Protein AF-A0A5E3XJF2-F1 (afdb_monomer_lite)

Foldseek 3Di:
DDDDDDDDPPFAAEAQDLLLPPQDLPGPLLVVLLCVLCVQLVCLLQPVVVVLVQLQQLLQLQLVLQLVVLSLVQSQPAGPVGDHSPVSSVVSNVSSVVSSVVSSDPVSSVVSLLSLLQLLLLLLLLLQQQLDWCTPDVDLVVSVVSSVVSRVVLNVCCVPPVLLSSLSSSLSSSLSSNLVSVCCNVRNCQASVLSVSLNSHPHPSHVVVNVVRTHDHPPSSSVSSVVSSVVSVVSSVVNCVVDDDPPDPPDDPPPPVVVVVVVVVVVVVVVVVVVVVVVVVVVVVPPDDPDDDDDDDDDDD

Secondary structure (DSSP, 8-state):
-----S------------SS-SS-TT-HHHHHHHHHHHHHHHHHHHHHHHHHHTTHHHHHHHHHHHHHHHHHHHHHH--TT---HHHHHHHHHHHHHHHHHHHTSGGGHHHHHHHHHHHHHHHHHHHHHTTSTT-SSS-HHHHHHHHHHTHHHHHHHHHHSHHHHHHHHHHHHHHHHHHHHHHHHHHTTSSHHHHHHHHH---GGGHHHHHH------HHHHHHHHHHHHHHHHHHHHHHHHSPPPS-TTSS--TTHHHHHHHHHHHHHHHHHHHHHHHHHHHTTTTS-------------

Radius of gyration: 27.62 Å; chains: 1; bounding box: 84×58×90 Å

pLDDT: mean 84.15, std 17.17, range [42.0, 98.5]

Sequence (301 aa):
MSTSPGDSNSVTQSPATDGAGDGSRTSLPALIWVSFSIAIGLPLIVAGLRLCQWRISQAVGIALALGVSAWAGLINTTTAPGISDTLLTLIVCGLMGGGFALGLFSFMRIGGIVLLSLLGGIAFGLRIVLLKDDLLIPLFAINWVLVAVMVPPSLALVIWRPRIGTLFGVTSTGTFLIALAVDLLLHTTTSMSVGLRILFDGNSSHIDAIAALSYAPPLTTQITLGVSLALTPILSYLQHKMFPAPSSRNSILSISNWESSAAVAANLDLSLGSRSEYYSSNAEKGALRRGSGPASRFSFS

Structure (mmCIF, N/CA/C/O backbone):
data_AF-A0A5E3XJF2-F1
#
_entry.id   AF-A0A5E3XJF2-F1
#
loop_
_atom_site.group_PDB
_atom_site.id
_atom_site.type_symbol
_atom_site.label_atom_id
_atom_site.label_alt_id
_atom_site.label_comp_id
_atom_site.label_asym_id
_atom_site.label_entity_id
_atom_site.label_seq_id
_atom_site.pdbx_PDB_ins_code
_atom_site.Cartn_x
_atom_site.Cartn_y
_atom_site.Cartn_z
_atom_site.occupancy
_atom_site.B_iso_or_equiv
_atom_site.auth_seq_id
_atom_site.auth_comp_id
_atom_site.auth_asym_id
_atom_site.auth_atom_id
_atom_site.pdbx_PDB_model_num
ATOM 1 N N . MET A 1 1 ? 13.603 -7.824 -55.365 1.00 42.62 1 MET A N 1
ATOM 2 C CA . MET A 1 1 ? 13.074 -6.661 -54.624 1.00 42.62 1 MET A CA 1
ATOM 3 C C . MET A 1 1 ? 11.645 -7.016 -54.230 1.00 42.62 1 MET A C 1
ATOM 5 O O . MET A 1 1 ? 10.746 -6.881 -55.044 1.00 42.62 1 MET A O 1
ATOM 9 N N . SER A 1 2 ? 11.465 -7.658 -53.073 1.00 43.16 2 SER A N 1
ATOM 10 C CA . SER A 1 2 ? 10.169 -8.174 -52.612 1.00 43.16 2 SER A CA 1
ATOM 11 C C . SER A 1 2 ? 9.544 -7.181 -51.637 1.00 43.16 2 SER A C 1
ATOM 13 O O . SER A 1 2 ? 10.006 -7.036 -50.508 1.00 43.16 2 SER A O 1
ATOM 15 N N . THR A 1 3 ? 8.509 -6.483 -52.082 1.00 58.88 3 THR A N 1
ATOM 16 C CA . THR A 1 3 ? 7.613 -5.705 -51.223 1.00 58.88 3 THR A CA 1
ATOM 17 C C . THR A 1 3 ? 6.721 -6.676 -50.448 1.00 58.88 3 THR A C 1
ATOM 19 O O . THR A 1 3 ? 5.859 -7.314 -51.052 1.00 58.88 3 THR A O 1
ATOM 22 N N . SER A 1 4 ? 6.943 -6.820 -49.137 1.00 52.94 4 SER A N 1
ATOM 23 C CA . SER A 1 4 ? 6.023 -7.556 -48.261 1.00 52.94 4 SER A CA 1
ATOM 24 C C . SER A 1 4 ? 4.832 -6.653 -47.918 1.00 52.94 4 SER A C 1
ATOM 26 O O . SER A 1 4 ? 5.057 -5.543 -47.433 1.00 52.94 4 SER A O 1
ATOM 28 N N . PRO A 1 5 ? 3.589 -7.081 -48.185 1.00 50.03 5 PRO A N 1
ATOM 29 C CA . PRO A 1 5 ? 2.393 -6.311 -47.881 1.00 50.03 5 PRO A CA 1
ATOM 30 C C . PRO A 1 5 ? 1.880 -6.616 -46.465 1.00 50.03 5 PRO A C 1
ATOM 32 O O . PRO A 1 5 ? 1.895 -7.769 -46.043 1.00 50.03 5 PRO A O 1
ATOM 35 N N . GLY A 1 6 ? 1.348 -5.593 -45.790 1.00 44.34 6 GLY A N 1
ATOM 36 C CA . GLY A 1 6 ? 0.315 -5.754 -44.760 1.00 44.34 6 GLY A CA 1
ATOM 37 C C . GLY A 1 6 ? 0.780 -5.710 -43.303 1.00 44.34 6 GLY A C 1
ATOM 38 O O . GLY A 1 6 ? 1.121 -6.731 -42.720 1.00 44.34 6 GLY A O 1
ATOM 39 N N . ASP A 1 7 ? 0.688 -4.512 -42.727 1.00 52.84 7 ASP A N 1
ATOM 40 C CA . ASP A 1 7 ? 0.205 -4.239 -41.368 1.00 52.84 7 ASP A CA 1
ATOM 41 C C . ASP A 1 7 ? 0.900 -4.927 -40.184 1.00 52.84 7 ASP A C 1
ATOM 43 O O . ASP A 1 7 ? 0.356 -5.813 -39.529 1.00 52.84 7 ASP A O 1
ATOM 47 N N . SER A 1 8 ? 2.051 -4.392 -39.782 1.00 49.19 8 SER A N 1
ATOM 48 C CA . SER A 1 8 ? 2.446 -4.433 -38.373 1.00 49.19 8 SER A CA 1
ATOM 49 C C . SER A 1 8 ? 2.319 -3.024 -37.814 1.00 49.19 8 SER A C 1
ATOM 51 O O . SER A 1 8 ? 3.186 -2.187 -38.060 1.00 49.19 8 SER A O 1
ATOM 53 N N . ASN A 1 9 ? 1.233 -2.751 -37.087 1.00 53.91 9 ASN A N 1
ATOM 54 C CA . ASN A 1 9 ? 1.116 -1.577 -36.226 1.00 53.91 9 ASN A CA 1
ATOM 55 C C . ASN A 1 9 ? 2.298 -1.586 -35.244 1.00 53.91 9 ASN A C 1
ATOM 57 O O . ASN A 1 9 ? 2.211 -2.184 -34.173 1.00 53.91 9 ASN A O 1
ATOM 61 N N . SER A 1 10 ? 3.431 -0.994 -35.629 1.00 63.94 10 SER A N 1
ATOM 62 C CA . SER A 1 10 ? 4.603 -0.870 -34.774 1.00 63.94 10 SER A CA 1
ATOM 63 C C . SER A 1 10 ? 4.237 0.119 -33.677 1.00 63.94 10 SER A C 1
ATOM 65 O O . SER A 1 10 ? 4.273 1.333 -33.882 1.00 63.94 10 SER A O 1
ATOM 67 N N . VAL A 1 11 ? 3.793 -0.401 -32.536 1.00 68.00 11 VAL A N 1
ATOM 68 C CA . VAL A 1 11 ? 3.507 0.416 -31.361 1.00 68.00 11 VAL A CA 1
ATOM 69 C C . VAL A 1 11 ? 4.822 1.056 -30.937 1.00 68.00 11 VAL A C 1
ATOM 71 O O . VAL A 1 11 ? 5.771 0.350 -30.590 1.00 68.00 11 VAL A O 1
ATOM 74 N N . THR A 1 12 ? 4.890 2.386 -31.003 1.00 75.75 12 THR A N 1
ATOM 75 C CA . THR A 1 12 ? 6.048 3.151 -30.537 1.00 75.75 12 THR A CA 1
ATOM 76 C C . THR A 1 12 ? 6.314 2.794 -29.080 1.00 75.75 12 THR A C 1
ATOM 78 O O . THR A 1 12 ? 5.493 3.091 -28.209 1.00 75.75 12 THR A O 1
ATOM 81 N N . GLN A 1 13 ? 7.449 2.144 -28.829 1.00 76.38 13 GLN A N 1
ATOM 82 C CA . GLN A 1 13 ? 7.844 1.760 -27.480 1.00 76.38 13 GLN A CA 1
ATOM 83 C C . GLN A 1 13 ? 8.176 3.014 -26.671 1.00 76.38 13 GLN A C 1
ATOM 85 O O . GLN A 1 13 ? 8.874 3.914 -27.148 1.00 76.38 13 GLN A O 1
ATOM 90 N N . SER A 1 14 ? 7.655 3.071 -25.450 1.00 72.69 14 SER A N 1
ATOM 91 C CA . SER A 1 14 ? 7.918 4.148 -24.495 1.00 72.69 14 SER A CA 1
ATOM 92 C C . SER A 1 14 ? 8.694 3.586 -23.304 1.00 72.69 14 SER A C 1
ATOM 94 O O . SER A 1 14 ? 8.484 2.425 -22.948 1.00 72.69 14 SER A O 1
ATOM 96 N N . PRO A 1 15 ? 9.567 4.376 -22.650 1.00 77.25 15 PRO A N 1
ATOM 97 C CA . PRO A 1 15 ? 10.136 3.977 -21.372 1.00 77.25 15 PRO A CA 1
ATOM 98 C C . PRO A 1 15 ? 9.013 3.651 -20.382 1.00 77.25 15 PRO A C 1
ATOM 100 O O . PRO A 1 15 ? 8.137 4.484 -20.144 1.00 77.25 15 PRO A O 1
ATOM 103 N N . ALA A 1 16 ? 9.038 2.447 -19.811 1.00 78.62 16 ALA A N 1
ATOM 104 C CA . ALA A 1 16 ? 8.115 2.064 -18.752 1.00 78.62 16 ALA A CA 1
ATOM 105 C C . ALA A 1 16 ? 8.489 2.851 -17.490 1.00 78.62 16 ALA A C 1
ATOM 107 O O . ALA A 1 16 ? 9.497 2.537 -16.859 1.00 78.62 16 ALA A O 1
ATOM 108 N N . THR A 1 17 ? 7.723 3.882 -17.135 1.00 83.31 17 THR A N 1
ATOM 109 C CA . THR A 1 17 ? 7.921 4.670 -15.909 1.00 83.31 17 THR A CA 1
ATOM 110 C C . THR A 1 17 ? 6.877 4.307 -14.856 1.00 83.31 17 THR A C 1
ATOM 112 O O . THR A 1 17 ? 5.723 4.037 -15.175 1.00 83.31 17 THR A O 1
ATOM 115 N N . ASP A 1 18 ? 7.267 4.313 -13.585 1.00 78.88 18 ASP A N 1
ATOM 116 C CA . ASP A 1 18 ? 6.353 4.232 -12.438 1.00 78.88 18 ASP A CA 1
ATOM 117 C C . ASP A 1 18 ? 6.141 5.589 -11.750 1.00 78.88 18 ASP A C 1
ATOM 119 O O . ASP A 1 18 ? 5.482 5.655 -10.709 1.00 78.88 18 ASP A O 1
ATOM 123 N N . GLY A 1 19 ? 6.692 6.666 -12.317 1.00 79.50 19 GLY A N 1
ATOM 124 C CA . GLY A 1 19 ? 6.665 8.001 -11.734 1.00 79.50 19 GLY A CA 1
ATOM 125 C C . GLY A 1 19 ? 7.694 8.236 -10.632 1.00 79.50 19 GLY A C 1
ATOM 126 O O . GLY A 1 19 ? 7.624 9.280 -9.992 1.00 79.50 19 GLY A O 1
ATOM 127 N N . ALA A 1 20 ? 8.639 7.325 -10.382 1.00 80.44 20 ALA A N 1
ATOM 128 C CA . ALA A 1 20 ? 9.647 7.498 -9.335 1.00 80.44 20 ALA A CA 1
ATOM 129 C C . ALA A 1 20 ? 10.855 8.364 -9.755 1.00 80.44 20 ALA A C 1
ATOM 131 O O . ALA A 1 20 ? 11.725 8.620 -8.924 1.00 80.44 20 ALA A O 1
ATOM 132 N N . GLY A 1 21 ? 10.896 8.878 -10.988 1.00 84.00 21 GLY A N 1
ATOM 133 C CA . GLY A 1 21 ? 11.955 9.758 -11.484 1.00 84.00 21 GLY A CA 1
ATOM 134 C C . GLY A 1 21 ? 13.041 9.024 -12.276 1.00 84.00 21 GLY A C 1
ATOM 135 O O . GLY A 1 21 ? 12.929 7.848 -12.610 1.00 84.00 21 GLY A O 1
ATOM 136 N N . ASP A 1 22 ? 14.149 9.721 -12.523 1.00 83.38 22 ASP A N 1
ATOM 137 C CA . ASP A 1 22 ? 15.298 9.270 -13.329 1.00 83.38 22 ASP A CA 1
ATOM 138 C C . ASP A 1 22 ? 16.199 8.217 -12.647 1.00 83.38 22 ASP A C 1
ATOM 140 O O . ASP A 1 22 ? 17.318 7.958 -13.088 1.00 83.38 22 ASP A O 1
ATOM 144 N N . GLY A 1 23 ? 15.744 7.628 -11.540 1.00 79.69 23 GLY A N 1
ATOM 145 C CA . GLY A 1 23 ? 16.523 6.698 -10.725 1.00 79.69 23 GLY A CA 1
ATOM 146 C C . GLY A 1 23 ? 17.497 7.361 -9.745 1.00 79.69 23 GLY A C 1
ATOM 147 O O . GLY A 1 23 ? 18.085 6.655 -8.917 1.00 79.69 23 GLY A O 1
ATOM 148 N N . SER A 1 24 ? 17.634 8.693 -9.758 1.00 84.25 24 SER A N 1
ATOM 149 C CA . SER A 1 24 ? 18.405 9.420 -8.749 1.00 84.25 24 SER A CA 1
ATOM 150 C C . SER A 1 24 ? 17.701 9.416 -7.390 1.00 84.25 24 SER A C 1
ATOM 152 O O . SER A 1 24 ? 16.494 9.649 -7.286 1.00 84.25 24 SER A O 1
ATOM 154 N N . ARG A 1 25 ? 18.483 9.254 -6.312 1.00 80.50 25 ARG A N 1
ATOM 155 C CA . ARG A 1 25 ? 18.017 9.368 -4.912 1.00 80.50 25 ARG A CA 1
ATOM 156 C C . ARG A 1 25 ? 17.443 10.743 -4.583 1.00 80.50 25 ARG A C 1
ATOM 158 O O . ARG A 1 25 ? 16.660 10.873 -3.650 1.00 80.50 25 ARG A O 1
ATOM 165 N N . THR A 1 26 ? 17.874 11.767 -5.313 1.00 85.06 26 THR A N 1
ATOM 166 C CA . THR A 1 26 ? 17.461 13.159 -5.111 1.00 85.06 26 THR A CA 1
ATOM 167 C C . THR A 1 26 ? 16.400 13.605 -6.108 1.00 85.06 26 THR A C 1
ATOM 169 O O . THR A 1 26 ? 16.041 14.783 -6.122 1.00 85.06 26 THR A O 1
ATOM 172 N N . SER A 1 27 ? 15.885 12.691 -6.936 1.00 91.12 27 SER A N 1
ATOM 173 C CA . SER A 1 27 ? 14.776 13.011 -7.822 1.00 91.12 27 SER A CA 1
ATOM 174 C C . SER A 1 27 ? 13.553 13.414 -6.990 1.00 91.12 27 SER A C 1
ATOM 176 O O . SER A 1 27 ? 13.195 12.781 -5.992 1.00 91.12 27 SER A O 1
ATOM 178 N N . LEU A 1 28 ? 12.926 14.526 -7.379 1.00 92.50 28 LEU A N 1
ATOM 179 C CA . LEU A 1 28 ? 11.774 15.077 -6.667 1.00 92.50 28 LEU A CA 1
ATOM 180 C C . LEU A 1 28 ? 10.637 14.046 -6.495 1.00 92.50 28 LEU A C 1
ATOM 182 O O . LEU A 1 28 ? 10.115 13.950 -5.383 1.00 92.50 28 LEU A O 1
ATOM 186 N N . PRO A 1 29 ? 10.271 13.237 -7.513 1.00 92.31 29 PRO A N 1
ATOM 187 C CA . PRO A 1 29 ? 9.210 12.246 -7.361 1.00 92.31 29 PRO A CA 1
ATOM 188 C C . PRO A 1 29 ? 9.549 11.142 -6.349 1.00 92.31 29 PRO A C 1
ATOM 190 O O . PRO A 1 29 ? 8.709 10.822 -5.506 1.00 92.31 29 PRO A O 1
ATOM 193 N N . ALA A 1 30 ? 10.782 10.617 -6.346 1.00 91.06 30 ALA A N 1
ATOM 194 C CA . ALA A 1 30 ? 11.212 9.626 -5.355 1.00 91.06 30 ALA A CA 1
ATOM 195 C C . ALA A 1 30 ? 11.124 10.176 -3.925 1.00 91.06 30 ALA A C 1
ATOM 197 O O . ALA A 1 30 ? 10.604 9.507 -3.029 1.00 91.06 30 ALA A O 1
ATOM 198 N N . LEU A 1 31 ? 11.575 11.417 -3.705 1.00 93.31 31 LEU A N 1
ATOM 199 C CA . LEU A 1 31 ? 11.495 12.066 -2.393 1.00 93.31 31 LEU A CA 1
ATOM 200 C C . LEU A 1 31 ? 10.047 12.262 -1.931 1.00 93.31 31 LEU A C 1
ATOM 202 O O . LEU A 1 31 ? 9.762 12.082 -0.743 1.00 93.31 31 LEU A O 1
ATOM 206 N N . ILE A 1 32 ? 9.130 12.587 -2.849 1.00 94.50 32 ILE A N 1
ATOM 207 C CA . ILE A 1 32 ? 7.694 12.677 -2.552 1.00 94.50 32 ILE A CA 1
ATOM 208 C C . ILE A 1 32 ? 7.162 11.306 -2.119 1.00 94.50 32 ILE A C 1
ATOM 210 O O . ILE A 1 32 ? 6.532 11.215 -1.064 1.00 94.50 32 ILE A O 1
ATOM 214 N N . TRP A 1 33 ? 7.460 10.238 -2.864 1.00 93.62 33 TRP A N 1
ATOM 215 C CA . TRP A 1 33 ? 7.006 8.882 -2.541 1.00 93.62 33 TRP A CA 1
ATOM 216 C C . TRP A 1 33 ? 7.559 8.354 -1.217 1.00 93.62 33 TRP A C 1
ATOM 218 O O . TRP A 1 33 ? 6.806 7.780 -0.425 1.00 93.62 33 TRP A O 1
ATOM 228 N N . VAL A 1 34 ? 8.843 8.584 -0.937 1.00 95.12 34 VAL A N 1
ATOM 229 C CA . VAL A 1 34 ? 9.469 8.229 0.346 1.00 95.12 34 VAL A CA 1
ATOM 230 C C . VAL A 1 34 ? 8.808 8.995 1.489 1.00 95.12 34 VAL A C 1
ATOM 232 O O . VAL A 1 34 ? 8.378 8.387 2.473 1.00 95.12 34 VAL A O 1
ATOM 235 N N . SER A 1 35 ? 8.675 10.317 1.350 1.00 96.56 35 SER A N 1
ATOM 236 C CA . SER A 1 35 ? 8.070 11.171 2.378 1.00 96.56 35 SER A CA 1
ATOM 237 C C . SER A 1 35 ? 6.627 10.763 2.653 1.00 96.56 35 SER A C 1
ATOM 239 O O . SER A 1 35 ? 6.24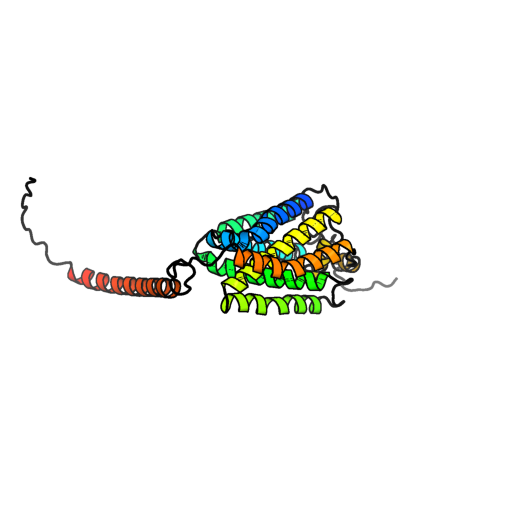1 10.609 3.810 1.00 96.56 35 SER A O 1
ATOM 241 N N . PHE A 1 36 ? 5.848 10.519 1.598 1.00 96.19 36 PHE A N 1
ATOM 242 C CA . PHE A 1 36 ? 4.476 10.031 1.687 1.00 96.19 36 PHE A CA 1
ATOM 243 C C . PHE A 1 36 ? 4.404 8.681 2.411 1.00 96.19 36 PHE A C 1
ATOM 245 O O . PHE A 1 36 ? 3.636 8.516 3.362 1.00 96.19 36 PHE A O 1
ATOM 252 N N . SER A 1 37 ? 5.239 7.726 2.004 1.00 97.06 37 SER A N 1
ATOM 253 C CA . SER A 1 37 ? 5.239 6.372 2.557 1.00 97.06 37 SER A CA 1
ATOM 254 C C . SER A 1 37 ? 5.608 6.356 4.042 1.00 97.06 37 SER A C 1
ATOM 256 O O . SER A 1 37 ? 4.982 5.634 4.816 1.00 97.06 37 SER A O 1
ATOM 258 N N . ILE A 1 38 ? 6.546 7.204 4.478 1.00 97.88 38 ILE A N 1
ATOM 259 C CA . ILE A 1 38 ? 6.880 7.377 5.902 1.00 97.88 38 ILE A CA 1
ATOM 260 C C . ILE A 1 38 ? 5.746 8.089 6.648 1.00 97.88 38 ILE A C 1
ATOM 262 O O . ILE A 1 38 ? 5.302 7.605 7.694 1.00 97.88 38 ILE A O 1
ATOM 266 N N . ALA A 1 39 ? 5.257 9.212 6.109 1.00 97.19 39 ALA A N 1
ATOM 267 C CA . ALA A 1 39 ? 4.233 10.044 6.738 1.00 97.19 39 ALA A CA 1
ATOM 268 C C . ALA A 1 39 ? 2.909 9.298 6.947 1.00 97.19 39 ALA A C 1
ATOM 270 O O . ALA A 1 39 ? 2.219 9.552 7.931 1.00 97.19 39 ALA A O 1
ATOM 271 N N . ILE A 1 40 ? 2.566 8.362 6.060 1.00 97.56 40 ILE A N 1
ATOM 272 C CA . ILE A 1 40 ? 1.380 7.513 6.197 1.00 97.56 40 ILE A CA 1
ATOM 273 C C . ILE A 1 40 ? 1.707 6.203 6.922 1.00 97.56 40 ILE A C 1
ATOM 275 O O . ILE A 1 40 ? 0.984 5.805 7.837 1.00 97.56 40 ILE A O 1
ATOM 279 N N . GLY A 1 41 ? 2.796 5.528 6.555 1.00 97.81 41 GLY A N 1
ATOM 280 C CA . GLY A 1 41 ? 3.135 4.205 7.074 1.00 97.81 41 GLY A CA 1
ATOM 281 C C . GLY A 1 41 ? 3.402 4.194 8.577 1.00 97.81 41 GLY A C 1
ATOM 282 O O . GLY A 1 41 ? 2.872 3.338 9.291 1.00 97.81 41 GLY A O 1
ATOM 283 N N . LEU A 1 42 ? 4.159 5.171 9.087 1.00 97.62 42 LEU A N 1
ATOM 284 C CA . LEU A 1 42 ? 4.554 5.200 10.496 1.00 97.62 42 LEU A CA 1
ATOM 285 C C . LEU A 1 42 ? 3.348 5.418 11.434 1.00 97.62 42 LEU A C 1
ATOM 287 O O . LEU A 1 42 ? 3.182 4.623 12.366 1.00 97.62 42 LEU A O 1
ATOM 291 N N . PRO A 1 43 ? 2.440 6.390 11.193 1.00 97.38 43 PRO A N 1
ATOM 292 C CA . PRO A 1 43 ? 1.225 6.515 11.997 1.00 97.38 43 PRO A CA 1
ATOM 293 C C . PRO A 1 43 ? 0.321 5.279 11.946 1.00 97.38 43 PRO A C 1
ATOM 295 O O . PRO A 1 43 ? -0.241 4.903 12.978 1.00 97.38 43 PRO A O 1
ATOM 298 N N . LEU A 1 44 ? 0.200 4.611 10.789 1.00 97.12 44 LEU A N 1
ATOM 299 C CA . LEU A 1 44 ? -0.578 3.371 10.675 1.00 97.12 44 LEU A CA 1
ATOM 300 C C . LEU A 1 44 ? 0.014 2.236 11.529 1.00 97.12 44 LEU A C 1
ATOM 302 O O . LEU A 1 44 ? -0.749 1.508 12.169 1.00 97.12 44 LEU A O 1
ATOM 306 N N . ILE A 1 45 ? 1.346 2.110 11.585 1.00 97.31 45 ILE A N 1
ATOM 307 C CA . ILE A 1 45 ? 2.057 1.111 12.404 1.00 97.31 45 ILE A CA 1
ATOM 308 C C . ILE A 1 45 ? 1.956 1.400 13.904 1.00 97.31 45 ILE A C 1
ATOM 310 O O . ILE A 1 45 ? 1.815 0.466 14.693 1.00 97.31 45 ILE A O 1
ATOM 314 N N . VAL A 1 46 ? 2.045 2.664 14.319 1.00 96.38 46 VAL A N 1
ATOM 315 C CA . VAL A 1 46 ? 2.104 3.016 15.748 1.00 96.38 46 VAL A CA 1
ATOM 316 C C . VAL A 1 46 ? 0.709 3.152 16.352 1.00 96.38 46 VAL A C 1
ATOM 318 O O . VAL A 1 46 ? 0.446 2.660 17.447 1.00 96.38 46 VAL A O 1
ATOM 321 N N . ALA A 1 47 ? -0.197 3.825 15.645 1.00 93.94 47 ALA A N 1
ATOM 322 C CA . ALA A 1 47 ? -1.472 4.274 16.193 1.00 93.94 47 ALA A CA 1
ATOM 323 C C . ALA A 1 47 ? -2.669 3.947 15.291 1.00 93.94 47 ALA A C 1
ATOM 325 O O . ALA A 1 47 ? -3.736 4.528 15.478 1.00 93.94 47 ALA A O 1
ATOM 326 N N . GLY A 1 48 ? -2.535 3.007 14.351 1.00 88.81 48 GLY A N 1
ATOM 327 C CA . GLY A 1 48 ? -3.568 2.674 13.369 1.00 88.81 48 GLY A CA 1
ATOM 328 C C . GLY A 1 48 ? -4.969 2.464 13.959 1.00 88.81 48 GLY A C 1
ATOM 329 O O . GLY A 1 48 ? -5.938 3.070 13.504 1.00 88.81 48 GLY A O 1
ATOM 330 N N . LEU A 1 49 ? -5.101 1.681 15.035 1.00 88.62 49 LEU A N 1
ATOM 331 C CA . LEU A 1 49 ? -6.397 1.511 15.709 1.00 88.62 49 LEU A CA 1
ATOM 332 C C . LEU A 1 49 ? -6.965 2.799 16.316 1.00 88.62 49 LEU A C 1
ATOM 334 O O . LEU A 1 49 ? -8.170 3.044 16.222 1.00 88.62 49 LEU A O 1
ATOM 338 N N . ARG A 1 50 ? -6.122 3.612 16.956 1.00 88.56 50 ARG A N 1
ATOM 339 C CA . ARG A 1 50 ? -6.546 4.879 17.566 1.00 88.56 50 ARG A CA 1
ATOM 340 C C . ARG A 1 50 ? -6.948 5.884 16.488 1.00 88.56 50 ARG A C 1
ATOM 342 O O . ARG A 1 50 ? -7.984 6.530 16.601 1.00 8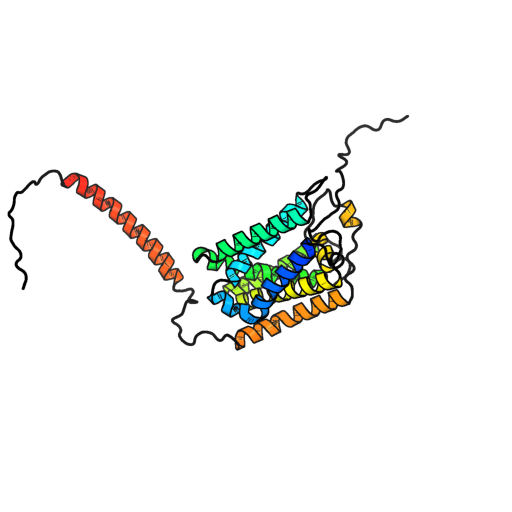8.56 50 ARG A O 1
ATOM 349 N N . LEU A 1 51 ? -6.187 5.946 15.402 1.00 81.50 51 LEU A N 1
ATOM 350 C CA . LEU A 1 51 ? -6.484 6.764 14.228 1.00 81.50 51 LEU A CA 1
ATOM 351 C C . LEU A 1 51 ? -7.776 6.323 13.528 1.00 81.50 51 LEU A C 1
ATOM 353 O O . LEU A 1 51 ? -8.482 7.163 12.974 1.00 81.50 51 LEU A O 1
ATOM 357 N N . CYS A 1 52 ? -8.146 5.043 13.606 1.00 77.62 52 CYS A N 1
ATOM 358 C CA . CYS A 1 52 ? -9.441 4.562 13.127 1.00 77.62 52 CYS A CA 1
ATOM 359 C C . CYS A 1 52 ? -10.621 5.159 13.922 1.00 77.62 52 CYS A C 1
ATOM 361 O O . CYS A 1 52 ? -11.669 5.444 13.339 1.00 77.62 52 CYS A O 1
ATOM 363 N N . GLN A 1 53 ? -10.453 5.437 15.223 1.00 80.25 53 GLN A N 1
ATOM 364 C CA . GLN A 1 53 ? -11.467 6.155 16.013 1.00 80.25 53 GLN A CA 1
ATOM 365 C C . GLN A 1 53 ? -11.631 7.601 15.530 1.00 80.25 53 GLN A C 1
ATOM 367 O O . GLN A 1 53 ? -12.748 8.111 15.477 1.00 80.25 53 GLN A O 1
ATOM 372 N N . TRP A 1 54 ? -10.531 8.235 15.117 1.00 83.38 54 TRP A N 1
ATOM 373 C CA . TRP A 1 54 ? -10.509 9.587 14.546 1.00 83.38 54 TRP A CA 1
ATOM 374 C C . TRP A 1 54 ? -10.770 9.613 13.037 1.00 83.38 54 TRP A C 1
ATOM 376 O O . TRP A 1 54 ? -10.596 10.650 12.407 1.00 83.38 54 TRP A O 1
ATOM 386 N N . ARG A 1 55 ? -11.180 8.481 12.445 1.00 88.81 55 ARG A N 1
ATOM 387 C CA . ARG A 1 55 ? -11.462 8.304 11.006 1.00 88.81 55 ARG A CA 1
ATOM 388 C C . ARG A 1 55 ? -10.261 8.495 10.071 1.00 88.81 55 ARG A C 1
ATOM 390 O O . ARG A 1 55 ? -10.386 8.266 8.875 1.00 88.81 55 ARG A O 1
ATOM 397 N N . ILE A 1 56 ? -9.079 8.804 10.596 1.00 94.38 56 ILE A N 1
ATOM 398 C CA . ILE A 1 56 ? -7.865 9.039 9.806 1.00 94.38 56 ILE A CA 1
ATOM 399 C C . ILE A 1 56 ? -7.448 7.768 9.059 1.00 94.38 56 ILE A C 1
ATOM 401 O O . ILE A 1 56 ? -7.179 7.825 7.867 1.00 94.38 56 ILE A O 1
ATOM 405 N N . SER A 1 57 ? -7.456 6.593 9.697 1.00 94.38 57 SER A N 1
ATOM 406 C CA . SER A 1 57 ? -7.073 5.348 9.001 1.00 94.38 57 SER A CA 1
ATOM 407 C C . SER A 1 57 ? -8.047 4.951 7.890 1.00 94.38 57 SER A C 1
ATOM 409 O O . SER A 1 57 ? -7.637 4.356 6.901 1.00 94.38 57 SER A O 1
ATOM 411 N N . GLN A 1 58 ? -9.328 5.298 8.034 1.00 94.69 58 GLN A N 1
ATOM 412 C CA . GLN A 1 58 ? -10.353 5.045 7.015 1.00 94.69 58 GLN A CA 1
ATOM 413 C C . GLN A 1 58 ? -10.140 5.963 5.811 1.00 94.69 58 GLN A C 1
ATOM 415 O O . GLN A 1 58 ? -10.162 5.498 4.673 1.00 94.69 58 GLN A O 1
ATOM 420 N N . ALA A 1 59 ? -9.850 7.239 6.082 1.00 97.12 59 ALA A N 1
ATOM 421 C CA . ALA A 1 59 ? -9.429 8.208 5.082 1.00 97.12 59 ALA A CA 1
ATOM 422 C C . ALA A 1 59 ? -8.176 7.761 4.330 1.00 97.12 59 ALA A C 1
ATOM 424 O O . ALA A 1 59 ? -8.162 7.787 3.103 1.00 97.12 59 ALA A O 1
ATOM 425 N N . VAL A 1 60 ? -7.168 7.257 5.044 1.00 97.94 60 VAL A N 1
ATOM 426 C CA . VAL A 1 60 ? -5.973 6.665 4.429 1.00 97.94 60 VAL A CA 1
ATOM 427 C C . VAL A 1 60 ? -6.326 5.459 3.554 1.00 97.94 60 VAL A C 1
ATOM 429 O O . VAL A 1 60 ? -5.797 5.348 2.454 1.00 97.94 60 VAL A O 1
ATOM 432 N N . GLY A 1 61 ? -7.238 4.585 3.989 1.00 97.50 61 GLY A N 1
ATOM 433 C CA . GLY A 1 61 ? -7.702 3.451 3.182 1.00 97.50 61 GLY A CA 1
ATOM 434 C C . GLY A 1 61 ? -8.308 3.879 1.842 1.00 97.50 61 GLY A C 1
ATOM 435 O O . GLY A 1 61 ? -7.958 3.322 0.805 1.00 97.50 61 GLY A O 1
ATOM 436 N N . ILE A 1 62 ? -9.166 4.904 1.844 1.00 98.19 62 ILE A N 1
ATOM 437 C CA . ILE A 1 62 ? -9.771 5.452 0.615 1.00 98.19 62 ILE A CA 1
ATOM 438 C C . ILE A 1 62 ? -8.722 6.157 -0.249 1.00 98.19 62 ILE A C 1
ATOM 440 O O . ILE A 1 62 ? -8.670 5.925 -1.455 1.00 98.19 62 ILE A O 1
ATOM 444 N N . ALA A 1 63 ? -7.865 6.975 0.366 1.00 98.19 63 ALA A N 1
ATOM 445 C CA . ALA A 1 63 ? -6.773 7.673 -0.306 1.00 98.19 63 ALA A CA 1
ATOM 446 C C . ALA A 1 63 ? -5.845 6.707 -1.046 1.00 98.19 63 ALA A C 1
ATOM 448 O O . ALA A 1 63 ? -5.595 6.883 -2.234 1.00 98.19 63 ALA A O 1
ATOM 449 N N . LEU A 1 64 ? -5.368 5.666 -0.358 1.00 98.12 64 LEU A N 1
ATOM 450 C CA . LEU A 1 64 ? -4.485 4.653 -0.931 1.00 98.12 64 LEU A CA 1
ATOM 451 C C . LEU A 1 64 ? -5.189 3.847 -2.025 1.00 98.12 64 LEU A C 1
ATOM 453 O O . LEU A 1 64 ? -4.579 3.593 -3.057 1.00 98.12 64 LEU A O 1
ATOM 457 N N . ALA A 1 65 ? -6.463 3.482 -1.843 1.00 98.12 65 ALA A N 1
ATOM 458 C CA . ALA A 1 65 ? -7.212 2.743 -2.858 1.00 98.12 65 ALA A CA 1
ATOM 459 C C . ALA A 1 65 ? -7.353 3.553 -4.154 1.00 98.12 65 ALA A C 1
ATOM 461 O O . ALA A 1 65 ? -7.085 3.028 -5.236 1.00 98.12 65 ALA A O 1
ATOM 462 N N . LEU A 1 66 ? -7.711 4.838 -4.050 1.00 97.81 66 LEU A N 1
ATOM 463 C CA . LEU A 1 66 ? -7.782 5.736 -5.203 1.00 97.81 66 LEU A CA 1
ATOM 464 C C . LEU A 1 66 ? -6.404 5.985 -5.816 1.00 97.81 66 LEU A C 1
ATOM 466 O O . LEU A 1 66 ? -6.271 5.914 -7.032 1.00 97.81 66 LEU A O 1
ATOM 470 N N . GLY A 1 67 ? -5.382 6.216 -4.991 1.00 97.25 67 GLY A N 1
ATOM 471 C CA . GLY A 1 67 ? -4.013 6.445 -5.449 1.00 97.25 67 GLY A CA 1
ATOM 472 C C . GLY A 1 67 ? -3.445 5.268 -6.232 1.00 97.25 67 GLY A C 1
ATOM 473 O O . GLY A 1 67 ? -2.983 5.454 -7.351 1.00 97.25 67 GLY A O 1
ATOM 474 N N . VAL A 1 68 ? -3.531 4.052 -5.685 1.00 96.62 68 VAL A N 1
ATOM 475 C CA . VAL A 1 68 ? -3.035 2.835 -6.349 1.00 96.62 68 VAL A CA 1
ATOM 476 C C . VAL A 1 68 ? -3.832 2.542 -7.618 1.00 96.62 68 VAL A C 1
ATOM 478 O O . VAL A 1 68 ? -3.233 2.222 -8.639 1.00 96.62 68 VAL A O 1
ATOM 481 N N . SER A 1 69 ? -5.160 2.697 -7.590 1.00 97.00 69 SER A N 1
ATOM 482 C CA . SER A 1 69 ? -5.998 2.471 -8.779 1.00 97.00 69 SER A CA 1
ATOM 483 C C . SER A 1 69 ? -5.699 3.482 -9.885 1.00 97.00 69 SER A C 1
ATOM 485 O O . SER A 1 69 ? -5.608 3.109 -11.051 1.00 97.00 69 SER A O 1
ATOM 487 N N . ALA A 1 70 ? -5.519 4.756 -9.529 1.00 96.69 70 ALA A N 1
ATOM 488 C CA . ALA A 1 70 ? -5.175 5.805 -10.478 1.00 96.69 70 ALA A CA 1
ATOM 489 C C . ALA A 1 70 ? -3.763 5.627 -11.036 1.00 96.69 70 ALA A C 1
ATOM 491 O O . ALA A 1 70 ? -3.581 5.720 -12.243 1.00 96.69 70 ALA A O 1
ATOM 492 N N . TRP A 1 71 ? -2.782 5.329 -10.182 1.00 96.38 71 TRP A N 1
ATOM 493 C CA . TRP A 1 71 ? -1.416 5.031 -10.604 1.00 96.38 71 TRP A CA 1
ATOM 494 C C . TRP A 1 71 ? -1.382 3.842 -11.569 1.00 96.38 71 TRP A C 1
ATOM 496 O O . TRP A 1 71 ? -0.865 3.981 -12.674 1.00 96.38 71 TRP A O 1
ATOM 506 N N . ALA A 1 72 ? -2.018 2.723 -11.205 1.00 95.25 72 ALA A N 1
ATOM 507 C CA . ALA A 1 72 ? -2.117 1.547 -12.064 1.00 95.25 72 ALA A CA 1
ATOM 508 C C . ALA A 1 72 ? -2.826 1.872 -13.390 1.00 95.25 72 ALA A C 1
ATOM 510 O O . ALA A 1 72 ? -2.362 1.474 -14.453 1.00 95.25 72 ALA A O 1
ATOM 511 N N . GLY A 1 73 ? -3.921 2.637 -13.355 1.00 95.25 73 GLY A N 1
ATOM 512 C CA . GLY A 1 73 ? -4.611 3.079 -14.567 1.00 95.25 73 GLY A CA 1
ATOM 513 C C . GLY A 1 73 ? -3.737 3.957 -15.467 1.00 95.25 73 GLY A C 1
ATOM 514 O O . GLY A 1 73 ? -3.732 3.770 -16.681 1.00 95.25 73 GLY A O 1
ATOM 515 N N . LEU A 1 74 ? -2.967 4.882 -14.887 1.00 94.12 74 LEU A N 1
ATOM 516 C CA . LEU A 1 74 ? -2.091 5.788 -15.632 1.00 94.12 74 LEU A CA 1
ATOM 517 C C . LEU A 1 74 ? -0.953 5.030 -16.318 1.00 94.12 74 LEU A C 1
ATOM 519 O O . LEU A 1 74 ? -0.819 5.155 -17.531 1.00 94.12 74 LEU A O 1
ATOM 523 N N . ILE A 1 75 ? -0.197 4.192 -15.601 1.00 92.00 75 ILE A N 1
ATOM 524 C CA . ILE A 1 75 ? 0.913 3.434 -16.214 1.00 92.00 75 ILE A CA 1
ATOM 525 C C . ILE A 1 75 ? 0.422 2.506 -17.343 1.00 92.00 75 ILE A C 1
ATOM 527 O O . ILE A 1 75 ? 1.101 2.345 -18.356 1.00 92.00 75 ILE A O 1
ATOM 531 N N . ASN A 1 76 ? -0.805 1.977 -17.225 1.00 92.69 76 ASN A N 1
ATOM 532 C CA . ASN A 1 76 ? -1.414 1.122 -18.247 1.00 92.69 76 ASN A CA 1
ATOM 533 C C . ASN A 1 76 ? -1.986 1.882 -19.456 1.00 92.69 76 ASN A C 1
ATOM 535 O O . ASN A 1 76 ? -2.336 1.251 -20.451 1.00 92.69 76 ASN A O 1
ATOM 539 N N . THR A 1 77 ? -2.130 3.208 -19.381 1.00 91.88 77 THR A N 1
ATOM 540 C CA . THR A 1 77 ? -2.752 4.021 -20.445 1.00 91.88 77 THR A CA 1
ATOM 541 C C . THR A 1 77 ? -1.809 5.045 -21.067 1.00 91.88 77 THR A C 1
ATOM 543 O O . THR A 1 77 ? -2.110 5.573 -22.137 1.00 91.88 77 THR A O 1
ATOM 546 N N . THR A 1 78 ? -0.662 5.332 -20.450 1.00 88.94 78 THR A N 1
ATOM 547 C CA . THR A 1 78 ? 0.346 6.226 -21.026 1.00 88.94 78 THR A CA 1
ATOM 548 C C . THR A 1 78 ? 1.040 5.585 -22.225 1.00 88.94 78 THR A C 1
ATOM 550 O O . THR A 1 78 ? 1.589 4.493 -22.119 1.00 88.94 78 THR A O 1
ATOM 553 N N . THR A 1 79 ? 1.065 6.298 -23.351 1.00 84.62 79 THR A N 1
ATOM 554 C CA . THR A 1 79 ? 1.820 5.954 -24.567 1.00 84.62 79 THR A CA 1
ATOM 555 C C . THR A 1 79 ? 2.847 7.046 -24.884 1.00 84.62 79 THR A C 1
ATOM 557 O O . THR A 1 79 ? 2.762 8.151 -24.345 1.00 84.62 79 THR A O 1
ATOM 560 N N . ALA A 1 80 ? 3.798 6.786 -25.788 1.00 77.12 80 ALA A N 1
ATOM 561 C CA . ALA A 1 80 ? 4.789 7.779 -26.220 1.00 77.12 80 ALA A CA 1
ATOM 562 C C . ALA A 1 80 ? 4.121 9.070 -26.763 1.00 77.12 80 ALA A C 1
ATOM 564 O O . ALA A 1 80 ? 3.138 8.964 -27.503 1.00 77.12 80 ALA A O 1
ATOM 565 N N . PRO A 1 81 ? 4.622 10.284 -26.433 1.00 73.88 81 PRO A N 1
ATOM 566 C CA . PRO A 1 81 ? 5.885 10.602 -25.743 1.00 73.88 81 PRO A CA 1
ATOM 567 C C . PRO A 1 81 ? 5.860 10.500 -24.200 1.00 73.88 81 PRO A C 1
ATOM 569 O O . PRO A 1 81 ? 6.854 10.835 -23.563 1.00 73.88 81 PRO A O 1
ATOM 572 N N . GLY A 1 82 ? 4.768 10.017 -23.600 1.00 81.75 82 GLY A N 1
ATOM 573 C CA . GLY A 1 82 ? 4.639 9.811 -22.154 1.00 81.75 82 GLY A CA 1
ATOM 574 C C . GLY A 1 82 ? 4.282 11.076 -21.363 1.00 81.75 82 GLY A C 1
ATOM 575 O O . GLY A 1 82 ? 4.254 12.190 -21.886 1.00 81.75 82 GLY A O 1
ATOM 576 N N . ILE A 1 83 ? 3.978 10.890 -20.076 1.00 88.62 83 ILE A N 1
ATOM 577 C CA . ILE A 1 83 ? 3.763 11.964 -19.092 1.00 88.62 83 ILE A CA 1
ATOM 578 C C . ILE A 1 83 ? 5.036 12.077 -18.247 1.00 88.62 83 ILE A C 1
ATOM 580 O O . ILE A 1 83 ? 5.662 11.064 -17.953 1.00 88.62 83 ILE A O 1
ATOM 584 N N . SER A 1 84 ? 5.425 13.288 -17.834 1.00 91.94 84 SER A N 1
ATOM 585 C CA . SER A 1 84 ? 6.574 13.442 -16.935 1.00 91.94 84 SER A CA 1
ATOM 586 C C . SER A 1 84 ? 6.303 12.823 -15.558 1.00 91.94 84 SER A C 1
ATOM 588 O O . SER A 1 84 ? 5.224 12.999 -14.989 1.00 91.94 84 SER A O 1
ATOM 590 N N . ASP A 1 85 ? 7.303 12.155 -14.983 1.00 91.00 85 ASP A N 1
ATOM 591 C CA . ASP A 1 85 ? 7.195 11.457 -13.691 1.00 91.00 85 ASP A CA 1
ATOM 592 C C . ASP A 1 85 ? 6.717 12.359 -12.551 1.00 91.00 85 ASP A C 1
ATOM 594 O O . ASP A 1 85 ? 5.918 11.956 -11.703 1.00 91.00 85 ASP A O 1
ATOM 598 N N . THR A 1 86 ? 7.168 13.615 -12.558 1.00 92.62 86 THR A N 1
ATOM 599 C CA . THR A 1 86 ? 6.724 14.634 -11.604 1.00 92.62 86 THR A CA 1
ATOM 600 C C . THR A 1 86 ? 5.230 14.904 -11.740 1.00 92.62 86 THR A C 1
ATOM 602 O O . THR A 1 86 ? 4.529 14.955 -10.732 1.00 92.62 86 THR A O 1
ATOM 605 N N . LEU A 1 87 ? 4.720 15.054 -12.965 1.00 94.44 87 LEU A N 1
ATOM 606 C CA . LEU A 1 87 ? 3.297 15.291 -13.193 1.00 94.44 87 LEU A CA 1
ATOM 607 C C . LEU A 1 87 ? 2.466 14.058 -12.821 1.00 94.44 87 LEU A C 1
ATOM 609 O O . LEU A 1 87 ? 1.453 14.206 -12.140 1.00 94.44 87 LEU A O 1
ATOM 613 N N . LEU A 1 88 ? 2.917 12.855 -13.192 1.00 93.50 88 LEU A N 1
ATOM 614 C CA . LEU A 1 88 ? 2.260 11.600 -12.817 1.00 93.50 88 LEU A CA 1
ATOM 615 C C . LEU A 1 88 ? 2.155 11.470 -11.291 1.00 93.50 88 LEU A C 1
ATOM 617 O O . LEU A 1 88 ? 1.065 11.242 -10.763 1.00 93.50 88 LEU A O 1
ATOM 621 N N . THR A 1 89 ? 3.254 11.710 -10.574 1.00 94.12 89 THR A N 1
ATOM 622 C CA . THR A 1 89 ? 3.279 11.670 -9.105 1.00 94.12 89 THR A CA 1
ATOM 623 C C . THR A 1 89 ? 2.356 12.719 -8.488 1.00 94.12 89 THR A C 1
ATOM 625 O O . THR A 1 89 ? 1.599 12.398 -7.575 1.00 94.12 89 THR A O 1
ATOM 628 N N . LEU A 1 90 ? 2.339 13.954 -9.002 1.00 95.31 90 LEU A N 1
ATOM 629 C CA . LEU A 1 90 ? 1.441 15.000 -8.499 1.00 95.31 90 LEU A CA 1
ATOM 630 C C . LEU A 1 90 ? -0.040 14.661 -8.713 1.00 95.31 90 LEU A C 1
ATOM 632 O O . LEU A 1 90 ? -0.846 14.915 -7.816 1.00 95.31 90 LEU A O 1
ATOM 636 N N . ILE A 1 91 ? -0.404 14.062 -9.852 1.00 95.69 91 ILE A N 1
ATOM 637 C CA . ILE A 1 91 ? -1.778 13.603 -10.115 1.00 95.69 91 ILE A CA 1
ATOM 638 C C . ILE A 1 91 ? -2.172 12.523 -9.102 1.00 95.69 91 ILE A C 1
ATOM 640 O O . ILE A 1 91 ? -3.224 12.630 -8.466 1.00 95.69 91 ILE A O 1
ATOM 644 N N . VAL A 1 92 ? -1.317 11.515 -8.907 1.00 96.75 92 VAL A N 1
ATOM 645 C CA . VAL A 1 92 ? -1.578 10.423 -7.960 1.00 96.75 92 VAL A CA 1
ATOM 646 C C . VAL A 1 92 ? -1.685 10.961 -6.531 1.00 96.75 92 VAL A C 1
ATOM 648 O O . VAL A 1 92 ? -2.681 10.696 -5.857 1.00 96.75 92 VAL A O 1
ATOM 651 N N . CYS A 1 93 ? -0.742 11.794 -6.081 1.00 96.31 93 CYS A N 1
ATOM 652 C CA . CYS A 1 93 ? -0.799 12.429 -4.762 1.00 96.31 93 CYS A CA 1
ATOM 653 C C . CYS A 1 93 ? -2.037 13.325 -4.592 1.00 96.31 93 CYS A C 1
ATOM 655 O O . CYS A 1 93 ? -2.639 13.334 -3.517 1.00 96.31 93 CYS A O 1
ATOM 657 N N . GLY A 1 94 ? -2.451 14.047 -5.636 1.00 97.12 94 GLY A N 1
ATOM 658 C CA . GLY A 1 94 ? -3.668 14.859 -5.632 1.00 97.12 94 GLY A CA 1
ATOM 659 C C . GLY A 1 94 ? -4.929 14.015 -5.437 1.00 97.12 94 GLY A C 1
ATOM 660 O O . GLY A 1 94 ? -5.763 14.337 -4.587 1.00 97.12 94 GLY A O 1
ATOM 661 N N . LEU A 1 95 ? -5.040 12.890 -6.150 1.00 97.62 95 LEU A N 1
ATOM 662 C CA . LEU A 1 95 ? -6.145 11.938 -5.991 1.00 97.62 95 LEU A CA 1
ATOM 663 C C . LEU A 1 95 ? -6.139 11.268 -4.615 1.00 97.62 95 LEU A C 1
ATOM 665 O O . LEU A 1 95 ? -7.199 11.097 -4.013 1.00 97.62 95 LEU A O 1
ATOM 669 N N . MET A 1 96 ? -4.961 10.955 -4.074 1.00 97.81 96 MET A N 1
ATOM 670 C CA . MET A 1 96 ? -4.826 10.470 -2.699 1.00 97.81 96 MET A CA 1
ATOM 671 C C . MET A 1 96 ? -5.283 11.525 -1.687 1.00 97.81 96 MET A C 1
ATOM 673 O O . MET A 1 96 ? -6.033 11.198 -0.770 1.00 97.81 96 MET A O 1
ATOM 677 N N . GLY A 1 97 ? -4.896 12.791 -1.863 1.00 97.75 97 GLY A N 1
ATOM 678 C CA . GLY A 1 97 ? -5.337 13.901 -1.014 1.00 97.75 97 GLY A CA 1
ATOM 679 C C . GLY A 1 97 ? -6.853 14.110 -1.062 1.00 97.75 97 GLY A C 1
ATOM 680 O O . GLY A 1 97 ? -7.497 14.221 -0.017 1.00 97.75 97 GLY A O 1
ATOM 681 N N . GLY A 1 98 ? -7.442 14.074 -2.261 1.00 97.81 98 GLY A N 1
ATOM 682 C CA . GLY A 1 98 ? -8.893 14.120 -2.451 1.00 97.81 98 GLY A CA 1
ATOM 683 C C . GLY A 1 98 ? -9.601 12.931 -1.799 1.00 97.81 98 GLY A C 1
ATOM 684 O O . GLY A 1 98 ? -10.561 13.118 -1.053 1.00 97.81 98 GLY A O 1
ATOM 685 N N . GLY A 1 99 ? -9.084 11.717 -1.998 1.00 98.00 99 GLY A N 1
ATOM 686 C CA . GLY A 1 99 ? -9.582 10.496 -1.365 1.00 98.00 99 GLY A CA 1
ATOM 687 C C . GLY A 1 99 ? -9.503 10.524 0.158 1.00 98.00 99 GLY A C 1
ATOM 688 O O . GLY A 1 99 ? -10.441 10.101 0.836 1.00 98.00 99 GLY A O 1
ATOM 689 N N . PHE A 1 100 ? -8.421 11.083 0.702 1.00 98.00 100 PHE A N 1
ATOM 690 C CA . PHE A 1 100 ? -8.261 11.290 2.135 1.00 98.00 100 PHE A CA 1
ATOM 691 C C . PHE A 1 100 ? -9.339 12.238 2.664 1.00 98.00 100 PHE A C 1
ATOM 693 O O . PHE A 1 100 ? -10.050 11.885 3.603 1.00 98.00 100 PHE A O 1
ATOM 700 N N . ALA A 1 101 ? -9.522 13.400 2.030 1.00 97.62 101 ALA A N 1
ATOM 701 C CA . ALA A 1 101 ? -10.566 14.350 2.413 1.00 97.62 101 ALA A CA 1
ATOM 702 C C . ALA A 1 101 ? -11.965 13.709 2.364 1.00 97.62 101 ALA A C 1
ATOM 704 O O . ALA A 1 101 ? -12.752 13.861 3.300 1.00 97.62 101 ALA A O 1
ATOM 705 N N . LEU A 1 102 ? -12.245 12.919 1.321 1.00 96.75 102 LEU A N 1
ATOM 706 C CA . LEU A 1 102 ? -13.502 12.185 1.160 1.00 96.75 102 LEU A CA 1
ATOM 707 C C . LEU A 1 102 ? -13.710 11.153 2.283 1.00 96.75 102 LEU A C 1
ATOM 709 O O . LEU A 1 102 ? -14.805 11.002 2.824 1.00 96.75 102 LEU A O 1
ATOM 713 N N . GLY A 1 103 ? -12.654 10.462 2.699 1.00 95.56 103 GLY A N 1
ATOM 714 C CA . GLY A 1 103 ? -12.752 9.470 3.762 1.00 95.56 103 GLY A CA 1
ATOM 715 C C . GLY A 1 103 ? -12.858 10.028 5.184 1.00 95.56 103 GLY A C 1
ATOM 716 O O . GLY A 1 103 ? -13.136 9.258 6.105 1.00 95.56 103 GLY A O 1
ATOM 717 N N . LEU A 1 104 ? -12.703 11.342 5.388 1.00 95.56 104 LEU A N 1
ATOM 718 C CA . LEU A 1 104 ? -12.996 11.984 6.678 1.00 95.56 104 LEU A CA 1
ATOM 719 C C . LEU A 1 104 ? -14.511 12.088 6.953 1.00 95.56 104 LEU A C 1
ATOM 721 O O . LEU A 1 104 ? -14.931 12.196 8.116 1.00 95.56 104 LEU A O 1
ATOM 725 N N . PHE A 1 105 ? -15.348 12.021 5.911 1.00 94.06 105 PHE A N 1
ATOM 726 C CA . PHE A 1 105 ? -16.803 12.060 6.055 1.00 94.06 105 PHE A CA 1
ATOM 727 C C . PHE A 1 105 ? -17.357 10.788 6.714 1.00 94.06 105 PHE A C 1
ATOM 729 O O . PHE A 1 105 ? -16.865 9.676 6.531 1.00 94.06 105 PHE A O 1
ATOM 736 N N . SER A 1 106 ? -18.437 10.939 7.488 1.00 91.62 106 SER A N 1
ATOM 737 C CA . SER A 1 106 ? -19.047 9.841 8.255 1.00 91.62 106 SER A CA 1
ATOM 738 C C . SER A 1 106 ? -19.603 8.717 7.384 1.00 91.62 106 SER A C 1
ATOM 740 O O . SER A 1 106 ? -19.503 7.555 7.775 1.00 91.62 106 SER A O 1
ATOM 742 N N . PHE A 1 107 ? -20.172 9.041 6.220 1.00 91.94 107 PHE A N 1
ATOM 743 C CA . PHE A 1 107 ? -20.775 8.049 5.326 1.00 91.94 107 PHE A CA 1
ATOM 744 C C . PHE A 1 107 ? -19.727 7.127 4.680 1.00 91.94 107 PHE A C 1
ATOM 746 O O . PHE A 1 107 ? -20.017 5.967 4.402 1.00 91.94 107 PHE A O 1
ATOM 753 N N . MET A 1 108 ? -18.483 7.595 4.534 1.00 94.19 108 MET A N 1
ATOM 754 C CA . MET A 1 108 ? -17.380 6.814 3.962 1.00 94.19 108 MET A CA 1
ATOM 755 C C . MET A 1 108 ? -16.708 5.864 4.958 1.00 94.19 108 MET A C 1
ATOM 757 O O . MET A 1 108 ? -15.853 5.069 4.569 1.00 94.19 108 MET A O 1
ATOM 761 N N . ARG A 1 109 ? -17.100 5.897 6.238 1.00 90.75 109 ARG A N 1
ATOM 762 C CA . ARG A 1 109 ? -16.461 5.129 7.317 1.00 90.75 109 ARG A CA 1
ATOM 763 C C . ARG A 1 109 ? -16.340 3.640 7.008 1.00 90.75 109 ARG A C 1
ATOM 765 O O . ARG A 1 109 ? -15.263 3.070 7.152 1.00 90.75 109 ARG A O 1
ATOM 772 N N . ILE A 1 110 ? -17.440 3.007 6.605 1.00 91.88 110 ILE A N 1
ATOM 773 C CA . ILE A 1 110 ? -17.470 1.559 6.351 1.00 91.88 110 ILE A CA 1
ATOM 774 C C . ILE A 1 110 ? -16.620 1.234 5.123 1.00 91.88 110 ILE A C 1
ATOM 776 O O . ILE A 1 110 ? -15.772 0.346 5.191 1.00 91.88 110 ILE A O 1
ATOM 780 N N . GLY A 1 111 ? -16.783 2.011 4.047 1.00 94.75 111 GLY A N 1
ATOM 781 C CA . GLY A 1 111 ? -15.983 1.873 2.832 1.00 94.75 111 GLY A CA 1
ATOM 782 C C . GLY A 1 111 ? -14.485 1.964 3.120 1.00 94.75 111 GLY A C 1
ATOM 783 O O . GLY A 1 111 ? -13.730 1.106 2.682 1.00 94.75 111 GLY A O 1
ATOM 784 N N . GLY A 1 112 ? -14.057 2.925 3.942 1.00 95.81 112 GLY A N 1
ATOM 785 C CA . GLY A 1 112 ? -12.653 3.074 4.319 1.00 95.81 112 GLY A CA 1
ATOM 786 C C . GLY A 1 112 ? -12.094 1.910 5.136 1.00 95.81 112 GLY A C 1
ATOM 787 O O . GLY A 1 112 ? -10.956 1.516 4.902 1.00 95.81 112 GLY A O 1
ATOM 788 N N . ILE A 1 113 ? -12.873 1.309 6.045 1.00 95.19 113 ILE A N 1
ATOM 789 C CA . ILE A 1 113 ? -12.436 0.103 6.782 1.00 95.19 113 ILE A CA 1
ATOM 790 C C . ILE A 1 113 ? -12.279 -1.085 5.824 1.00 95.19 113 ILE A C 1
ATOM 792 O O . ILE A 1 113 ? -11.273 -1.793 5.885 1.00 95.19 113 ILE A O 1
ATOM 796 N N . VAL A 1 114 ? -13.258 -1.291 4.938 1.00 96.94 114 VAL A N 1
ATOM 797 C CA . VAL A 1 114 ? -13.246 -2.383 3.953 1.00 96.94 114 VAL A CA 1
ATOM 798 C C . VAL A 1 114 ? -12.068 -2.226 2.992 1.00 96.94 114 VAL A C 1
ATOM 800 O O . VAL A 1 114 ? -11.292 -3.165 2.826 1.00 96.94 114 VAL A O 1
ATOM 803 N N . LEU A 1 115 ? -11.877 -1.030 2.425 1.00 97.75 115 LEU A N 1
ATOM 804 C CA . LEU A 1 115 ? -10.766 -0.731 1.520 1.00 97.75 115 LEU A CA 1
ATOM 805 C C . LEU A 1 115 ? -9.410 -0.877 2.212 1.00 97.75 115 LEU A C 1
ATOM 807 O O . LEU A 1 115 ? -8.507 -1.480 1.646 1.00 97.75 115 LEU A O 1
ATOM 811 N N . LEU A 1 116 ? -9.264 -0.399 3.449 1.00 97.31 116 LEU A N 1
ATOM 812 C CA . LEU A 1 116 ? -8.019 -0.548 4.206 1.00 97.31 116 LEU A CA 1
ATOM 813 C C . LEU A 1 116 ? -7.674 -2.021 4.477 1.00 97.31 116 LEU A C 1
ATOM 815 O O . LEU A 1 116 ? -6.507 -2.406 4.439 1.00 97.31 116 LEU A O 1
ATOM 819 N N . SER A 1 117 ? -8.672 -2.860 4.750 1.00 97.00 117 SER A N 1
ATOM 820 C CA . SER A 1 117 ? -8.461 -4.300 4.917 1.00 97.00 117 SER A CA 1
ATOM 821 C C . SER A 1 117 ? -8.129 -4.993 3.600 1.00 97.00 117 SER A C 1
ATOM 823 O O . SER A 1 117 ? -7.202 -5.806 3.567 1.00 97.00 117 SER A O 1
ATOM 825 N N . LEU A 1 118 ? -8.811 -4.636 2.511 1.00 97.88 118 LEU A N 1
ATOM 826 C CA . LEU A 1 118 ? -8.483 -5.112 1.169 1.00 97.88 118 LEU A CA 1
ATOM 827 C C . LEU A 1 118 ? -7.029 -4.772 0.820 1.00 97.88 118 LEU A C 1
ATOM 829 O O . LEU A 1 118 ? -6.258 -5.667 0.477 1.00 97.88 118 LEU A O 1
ATOM 833 N N . LEU A 1 119 ? -6.630 -3.512 1.009 1.00 98.38 119 LEU A N 1
ATOM 834 C CA . LEU A 1 119 ? -5.256 -3.044 0.816 1.00 98.38 119 LEU A CA 1
ATOM 835 C C . LEU A 1 119 ? -4.266 -3.783 1.713 1.00 98.38 119 LEU A C 1
ATOM 837 O O . LEU A 1 119 ? -3.194 -4.147 1.248 1.00 98.38 119 LEU A O 1
ATOM 841 N N . GLY A 1 120 ? -4.623 -4.073 2.965 1.00 98.25 120 GLY A N 1
ATOM 842 C CA . GLY A 1 120 ? -3.787 -4.879 3.852 1.00 98.25 120 GLY A CA 1
ATOM 843 C C . GLY A 1 120 ? -3.574 -6.310 3.350 1.00 98.25 120 GLY A C 1
ATOM 844 O O . GLY A 1 120 ? -2.470 -6.836 3.487 1.00 98.25 120 GLY A O 1
ATOM 845 N N . GLY A 1 121 ? -4.592 -6.927 2.743 1.00 98.25 121 GLY A N 1
ATOM 846 C CA . GLY A 1 121 ? -4.475 -8.237 2.092 1.00 98.25 121 GLY A CA 1
ATOM 847 C C . GLY A 1 121 ? -3.584 -8.182 0.849 1.00 98.25 121 GLY A C 1
ATOM 848 O O . GLY A 1 121 ? -2.642 -8.967 0.739 1.00 98.25 121 GLY A O 1
ATOM 849 N N . ILE A 1 122 ? -3.813 -7.196 -0.028 1.00 98.38 122 ILE A N 1
ATOM 850 C CA . ILE A 1 122 ? -2.979 -6.951 -1.217 1.00 98.38 122 ILE A CA 1
ATOM 851 C C . ILE A 1 122 ? -1.524 -6.707 -0.809 1.00 98.38 122 ILE A C 1
ATOM 853 O O . ILE A 1 122 ? -0.629 -7.370 -1.316 1.00 98.38 122 ILE A O 1
ATOM 857 N N . ALA A 1 123 ? -1.274 -5.815 0.148 1.00 98.25 123 ALA A N 1
ATOM 858 C CA . ALA A 1 123 ? 0.061 -5.491 0.639 1.00 98.25 123 ALA A CA 1
ATOM 859 C C . ALA A 1 123 ? 0.780 -6.713 1.230 1.00 98.25 123 ALA A C 1
ATOM 861 O O . ALA A 1 123 ? 1.995 -6.842 1.104 1.00 98.25 123 ALA A O 1
ATOM 862 N N . PHE A 1 124 ? 0.054 -7.625 1.881 1.00 98.31 124 PHE A N 1
ATOM 863 C CA . PHE A 1 124 ? 0.624 -8.884 2.360 1.00 98.31 124 PHE A CA 1
ATOM 864 C C . PHE A 1 124 ? 1.001 -9.807 1.191 1.00 98.31 124 PHE A C 1
ATOM 866 O O . PHE A 1 124 ? 2.130 -10.289 1.136 1.00 98.31 124 PHE A O 1
ATOM 873 N N . GLY A 1 125 ? 0.096 -9.987 0.224 1.00 97.81 125 GLY A N 1
ATOM 874 C CA . GLY A 1 125 ? 0.337 -10.793 -0.975 1.00 97.81 125 GLY A CA 1
ATOM 875 C C . GLY A 1 125 ? 1.478 -10.267 -1.849 1.00 97.81 125 GLY A C 1
ATOM 876 O O . GLY A 1 125 ? 2.342 -11.042 -2.249 1.00 97.81 125 GLY A O 1
ATOM 877 N N . LEU A 1 126 ? 1.538 -8.951 -2.082 1.00 97.62 126 LEU A N 1
ATOM 878 C CA . LEU A 1 126 ? 2.612 -8.310 -2.848 1.00 97.62 126 LEU A CA 1
ATOM 879 C C . LEU A 1 126 ? 3.975 -8.604 -2.227 1.00 97.62 126 LEU A C 1
ATOM 881 O O . LEU A 1 126 ? 4.898 -8.989 -2.932 1.00 97.62 126 LEU A O 1
ATOM 885 N N . ARG A 1 127 ? 4.100 -8.505 -0.900 1.00 97.81 127 ARG A N 1
ATOM 886 C CA . ARG A 1 127 ? 5.364 -8.819 -0.223 1.00 97.81 127 ARG A CA 1
ATOM 887 C C . ARG A 1 127 ? 5.780 -10.273 -0.402 1.00 97.81 127 ARG A C 1
ATOM 889 O O . ARG A 1 127 ? 6.963 -10.517 -0.577 1.00 97.81 127 ARG A O 1
ATOM 896 N N . ILE A 1 128 ? 4.837 -11.219 -0.394 1.00 97.00 128 ILE A N 1
ATOM 897 C CA . ILE A 1 128 ? 5.133 -12.637 -0.657 1.00 97.00 128 ILE A CA 1
ATOM 898 C C . ILE A 1 128 ? 5.663 -12.824 -2.081 1.00 97.00 128 ILE A C 1
ATOM 900 O O . ILE A 1 128 ? 6.658 -13.514 -2.281 1.00 97.00 128 ILE A O 1
ATOM 904 N N . VAL A 1 129 ? 5.009 -12.208 -3.065 1.00 96.94 129 VAL A N 1
ATOM 905 C CA . VAL A 1 129 ? 5.384 -12.340 -4.478 1.00 96.94 129 VAL A CA 1
ATOM 906 C C . VAL A 1 129 ? 6.741 -11.697 -4.775 1.00 96.94 129 VAL A C 1
ATOM 908 O O . VAL A 1 129 ? 7.511 -12.244 -5.560 1.00 96.94 129 VAL A O 1
ATOM 911 N N . LEU A 1 130 ? 7.042 -10.573 -4.123 1.00 96.44 130 LEU A N 1
ATOM 912 C CA . LEU A 1 130 ? 8.280 -9.808 -4.295 1.00 96.44 130 LEU A CA 1
ATOM 913 C C . LEU A 1 130 ? 9.491 -10.403 -3.549 1.00 96.44 130 LEU A C 1
ATOM 915 O O . LEU A 1 130 ? 10.597 -9.893 -3.674 1.00 96.44 130 LEU A O 1
ATOM 919 N N . LEU A 1 131 ? 9.324 -11.464 -2.751 1.00 94.69 131 LEU A N 1
ATOM 920 C CA . LEU A 1 131 ? 10.442 -12.051 -1.996 1.00 94.69 131 LEU A CA 1
ATOM 921 C C . LEU A 1 131 ? 11.464 -12.789 -2.868 1.00 94.69 131 LEU A C 1
ATOM 923 O O . LEU A 1 131 ? 12.581 -13.015 -2.408 1.00 94.69 131 LEU A O 1
ATOM 927 N N . LYS A 1 132 ? 11.076 -13.213 -4.071 1.00 91.94 132 LYS A N 1
ATOM 928 C CA . LYS A 1 132 ? 11.884 -14.080 -4.928 1.00 91.94 132 LYS A CA 1
ATOM 929 C C . LYS A 1 132 ? 12.177 -13.409 -6.266 1.00 91.94 132 LYS A C 1
ATOM 931 O O . LYS A 1 132 ? 11.339 -12.675 -6.792 1.00 91.94 132 LYS A O 1
ATOM 936 N N . ASP A 1 133 ? 13.353 -13.721 -6.796 1.00 88.12 133 ASP A N 1
ATOM 937 C CA . ASP A 1 133 ? 13.779 -13.371 -8.148 1.00 88.12 133 ASP A CA 1
ATOM 938 C C . ASP A 1 133 ? 12.771 -13.857 -9.198 1.00 88.12 133 ASP A C 1
ATOM 940 O O . ASP A 1 133 ? 12.166 -14.920 -9.038 1.00 88.12 133 ASP A O 1
ATOM 944 N N . ASP A 1 134 ? 12.591 -13.050 -10.246 1.00 80.38 134 ASP A N 1
ATOM 945 C CA . ASP A 1 134 ? 11.617 -13.223 -11.332 1.00 80.38 134 ASP A CA 1
ATOM 946 C C . ASP A 1 134 ? 10.166 -13.391 -10.857 1.00 80.38 134 ASP A C 1
ATOM 948 O O . ASP A 1 134 ? 9.325 -13.973 -11.551 1.00 80.38 134 ASP A O 1
ATOM 952 N N . LEU A 1 135 ? 9.873 -12.827 -9.676 1.00 79.31 135 LEU A N 1
ATOM 953 C CA . LEU A 1 135 ? 8.643 -13.023 -8.912 1.00 79.31 135 LEU A CA 1
ATOM 954 C C . LEU A 1 135 ? 8.515 -14.485 -8.445 1.00 79.31 135 LEU A C 1
ATOM 956 O O . LEU A 1 135 ? 9.207 -15.389 -8.908 1.00 79.31 135 LEU A O 1
ATOM 960 N N . LEU A 1 136 ? 7.624 -14.761 -7.488 1.00 80.31 136 LEU A N 1
ATOM 961 C CA . LEU A 1 136 ? 7.543 -16.101 -6.884 1.00 80.31 136 LEU A CA 1
ATOM 962 C C . LEU A 1 136 ? 7.407 -17.234 -7.921 1.00 80.31 136 LEU A C 1
ATOM 964 O O . LEU A 1 136 ? 8.010 -18.305 -7.762 1.00 80.31 136 LEU A O 1
ATOM 968 N N . ILE A 1 137 ? 6.621 -16.982 -8.970 1.00 86.00 137 ILE A N 1
ATOM 969 C CA . ILE A 1 137 ? 6.427 -17.863 -10.121 1.00 86.00 137 ILE A CA 1
ATOM 970 C C . ILE A 1 137 ? 6.631 -17.020 -11.391 1.00 86.00 137 ILE A C 1
ATOM 972 O O . ILE A 1 137 ? 6.030 -15.950 -11.477 1.00 86.00 137 ILE A O 1
ATOM 976 N N . PRO A 1 138 ? 7.384 -17.488 -12.407 1.00 84.81 138 PRO A N 1
ATOM 977 C CA . PRO A 1 138 ? 7.682 -16.728 -13.631 1.00 84.81 138 PRO A CA 1
ATOM 978 C C . PRO A 1 138 ? 6.481 -16.669 -14.599 1.00 84.81 138 PRO A C 1
ATOM 980 O O . PRO A 1 138 ? 6.609 -16.798 -15.812 1.00 84.81 138 PRO A O 1
ATOM 983 N N . LEU A 1 139 ? 5.272 -16.538 -14.051 1.00 86.69 139 LEU A N 1
ATOM 984 C CA . LEU A 1 139 ? 4.013 -16.380 -14.760 1.00 86.69 139 LEU A CA 1
ATOM 985 C C . LEU A 1 139 ? 3.241 -15.247 -14.088 1.00 86.69 139 LEU A C 1
ATOM 987 O O . LEU A 1 139 ? 2.685 -15.416 -13.000 1.00 86.69 139 LEU A O 1
ATOM 991 N N . PHE A 1 140 ? 3.184 -14.101 -14.769 1.00 86.88 140 PHE A N 1
ATOM 992 C CA . PHE A 1 140 ? 2.521 -12.873 -14.318 1.00 86.88 140 PHE A CA 1
ATOM 993 C C . PHE A 1 140 ? 1.137 -13.127 -13.697 1.00 86.88 140 PHE A C 1
ATOM 995 O O . PHE A 1 140 ? 0.859 -12.705 -12.574 1.00 86.88 140 PHE A O 1
ATOM 1002 N N . ALA A 1 141 ? 0.289 -13.891 -14.393 1.00 90.06 141 ALA A N 1
ATOM 1003 C CA . ALA A 1 141 ? -1.068 -14.189 -13.942 1.00 90.06 141 ALA A CA 1
ATOM 1004 C C . ALA A 1 141 ? -1.100 -14.964 -12.614 1.00 90.06 141 ALA A C 1
ATOM 1006 O O . ALA A 1 141 ? -1.960 -14.712 -11.772 1.00 90.06 141 ALA A O 1
ATOM 1007 N N . ILE A 1 142 ? -0.153 -15.881 -12.391 1.00 93.06 142 ILE A N 1
ATOM 1008 C CA . ILE A 1 142 ? -0.119 -16.690 -11.167 1.00 93.06 142 ILE A CA 1
ATOM 1009 C C . ILE A 1 142 ? 0.281 -15.831 -9.966 1.00 93.06 142 ILE A C 1
ATOM 1011 O O . ILE A 1 142 ? -0.302 -15.975 -8.893 1.00 93.06 142 ILE A O 1
ATOM 1015 N N . ASN A 1 143 ? 1.205 -14.889 -10.145 1.00 94.00 143 ASN A N 1
ATOM 1016 C CA . ASN A 1 143 ? 1.552 -13.937 -9.092 1.00 94.00 143 ASN A CA 1
ATOM 1017 C C . ASN A 1 143 ? 0.340 -13.100 -8.662 1.00 94.00 143 ASN A C 1
ATOM 1019 O O . ASN A 1 143 ? 0.090 -12.949 -7.467 1.00 94.00 143 ASN A O 1
ATOM 1023 N N . TRP A 1 144 ? -0.477 -12.641 -9.613 1.00 95.25 144 TRP A N 1
ATOM 1024 C CA . TRP A 1 144 ? -1.737 -11.966 -9.297 1.00 95.25 144 TRP A CA 1
ATOM 1025 C C . TRP A 1 144 ? -2.744 -12.862 -8.586 1.00 95.25 144 TRP A C 1
ATOM 1027 O O . TRP A 1 144 ? -3.395 -12.403 -7.650 1.00 95.25 144 TRP A O 1
ATOM 1037 N N . VAL A 1 145 ? -2.848 -14.138 -8.966 1.00 96.56 145 VAL A N 1
ATOM 1038 C CA . VAL A 1 145 ? -3.683 -15.109 -8.242 1.00 96.56 145 VAL A CA 1
ATOM 1039 C C . VAL A 1 145 ? -3.213 -15.246 -6.792 1.00 96.56 145 VAL A C 1
ATOM 1041 O O . VAL A 1 145 ? -4.043 -15.225 -5.886 1.00 96.56 145 VAL A O 1
ATOM 1044 N N . LEU A 1 146 ? -1.903 -15.311 -6.540 1.00 95.62 146 LEU A N 1
ATOM 1045 C CA . LEU A 1 146 ? -1.358 -15.368 -5.179 1.00 95.62 146 LEU A CA 1
ATOM 1046 C C . LEU A 1 146 ? -1.708 -14.119 -4.361 1.00 95.62 146 LEU A C 1
ATOM 1048 O O . LEU A 1 146 ? -2.130 -14.243 -3.210 1.00 95.62 146 LEU A O 1
ATOM 1052 N N . VAL A 1 147 ? -1.594 -12.926 -4.955 1.00 97.12 147 VAL A N 1
ATOM 1053 C CA . VAL A 1 147 ? -2.027 -11.673 -4.312 1.00 97.12 147 VAL A CA 1
ATOM 1054 C C . VAL A 1 147 ? -3.534 -11.702 -4.043 1.00 97.12 147 VAL A C 1
ATOM 1056 O O . VAL A 1 147 ? -3.969 -11.397 -2.930 1.00 97.12 147 VAL A O 1
ATOM 1059 N N . ALA A 1 148 ? -4.334 -12.121 -5.025 1.00 97.00 148 ALA A N 1
ATOM 1060 C CA . ALA A 1 148 ? -5.788 -12.183 -4.929 1.00 97.00 148 ALA A CA 1
ATOM 1061 C C . ALA A 1 148 ? -6.257 -13.158 -3.842 1.00 97.00 148 ALA A C 1
ATOM 1063 O O . ALA A 1 148 ? -7.194 -12.841 -3.116 1.00 97.00 148 ALA A O 1
ATOM 1064 N N . VAL A 1 149 ? -5.583 -14.297 -3.653 1.00 97.88 149 VAL A N 1
ATOM 1065 C CA . VAL A 1 149 ? -5.896 -15.274 -2.592 1.00 97.88 149 VAL A CA 1
ATOM 1066 C C . VAL A 1 149 ? -5.726 -14.681 -1.187 1.00 97.88 149 VAL A C 1
ATOM 1068 O O . VAL A 1 149 ? -6.428 -15.094 -0.263 1.00 97.88 149 VAL A O 1
ATOM 1071 N N . MET A 1 150 ? -4.863 -13.677 -1.007 1.00 97.81 150 MET A N 1
ATOM 1072 C CA . MET A 1 150 ? -4.661 -13.017 0.293 1.00 97.81 150 MET A CA 1
ATOM 1073 C C . MET A 1 150 ? -5.749 -11.985 0.637 1.00 97.81 150 MET A C 1
ATOM 1075 O O . MET A 1 150 ? -5.869 -11.576 1.796 1.00 97.81 150 MET A O 1
ATOM 1079 N N . VAL A 1 151 ? -6.580 -11.575 -0.328 1.00 98.06 151 VAL A N 1
ATOM 1080 C CA . VAL A 1 151 ? -7.633 -10.566 -0.120 1.00 98.06 151 VAL A CA 1
ATOM 1081 C C . VAL A 1 151 ? -8.856 -11.117 0.635 1.00 98.06 151 VAL A C 1
ATOM 1083 O O . VAL A 1 151 ? -9.236 -10.501 1.639 1.00 98.06 151 VAL A O 1
ATOM 1086 N N . PRO A 1 152 ? -9.471 -12.261 0.251 1.00 98.19 152 PRO A N 1
ATOM 1087 C CA . PRO A 1 152 ? -10.650 -12.788 0.935 1.00 98.19 152 PRO A CA 1
ATOM 1088 C C . PRO A 1 152 ? -10.452 -13.044 2.433 1.00 98.19 152 PRO A C 1
ATOM 1090 O O . PRO A 1 152 ? -11.318 -12.619 3.196 1.00 98.19 152 PRO A O 1
ATOM 1093 N N . PRO A 1 153 ? -9.342 -13.651 2.908 1.00 97.88 153 PRO A N 1
ATOM 1094 C CA . PRO A 1 153 ? -9.120 -13.829 4.342 1.00 97.88 153 PRO A CA 1
ATOM 1095 C C . PRO A 1 153 ? -9.071 -12.497 5.098 1.00 97.88 153 PRO A C 1
ATOM 1097 O O . PRO A 1 153 ? -9.653 -12.382 6.176 1.00 97.88 153 PRO A O 1
ATOM 1100 N N . SER A 1 154 ? -8.433 -11.472 4.520 1.00 97.00 154 SER A N 1
ATOM 1101 C CA . SER A 1 154 ? -8.374 -10.136 5.123 1.00 97.00 154 SER A CA 1
ATOM 1102 C C . SER A 1 154 ? -9.769 -9.513 5.254 1.00 97.00 154 SER A C 1
ATOM 1104 O O . SER A 1 154 ? -10.151 -9.063 6.338 1.00 97.00 154 SER A O 1
ATOM 1106 N N . LEU A 1 155 ? -10.568 -9.556 4.183 1.00 96.81 155 LEU A N 1
ATOM 1107 C CA . LEU A 1 155 ? -11.940 -9.039 4.184 1.00 96.81 155 LEU A CA 1
ATOM 1108 C C . LEU A 1 155 ? -12.853 -9.816 5.136 1.00 96.81 155 LEU A C 1
ATOM 1110 O O . LEU A 1 155 ? -13.617 -9.223 5.900 1.00 96.81 155 LEU A O 1
ATOM 1114 N N . ALA A 1 156 ? -12.750 -11.142 5.133 1.00 97.12 156 ALA A N 1
ATOM 1115 C CA . ALA A 1 156 ? -13.547 -11.996 5.998 1.00 97.12 156 ALA A CA 1
ATOM 1116 C C . ALA A 1 156 ? -13.220 -11.755 7.482 1.00 97.12 156 ALA A C 1
ATOM 1118 O O . ALA A 1 156 ? -14.126 -11.722 8.318 1.00 97.12 156 ALA A O 1
ATOM 1119 N N . LEU A 1 157 ? -11.954 -11.466 7.816 1.00 94.44 157 LEU A N 1
ATOM 1120 C CA . LEU A 1 157 ? -11.571 -11.024 9.158 1.00 94.44 157 LEU A CA 1
ATOM 1121 C C . LEU A 1 157 ? -12.247 -9.709 9.553 1.00 94.44 157 LEU A C 1
ATOM 1123 O O . LEU A 1 157 ? -12.638 -9.577 10.710 1.00 94.44 157 LEU A O 1
ATOM 1127 N N . VAL A 1 158 ? -12.424 -8.749 8.640 1.00 94.69 158 VAL A N 1
ATOM 1128 C CA . VAL A 1 158 ? -13.178 -7.519 8.945 1.00 94.69 158 VAL A CA 1
ATOM 1129 C C . VAL A 1 158 ? -14.658 -7.802 9.196 1.00 94.69 158 VAL A C 1
ATOM 1131 O O . VAL A 1 158 ? -15.246 -7.178 10.077 1.00 94.69 158 VAL A O 1
ATOM 1134 N N . ILE A 1 159 ? -15.256 -8.756 8.487 1.00 93.94 159 ILE A N 1
ATOM 1135 C CA . ILE A 1 159 ? -16.672 -9.097 8.667 1.00 93.94 159 ILE A CA 1
ATOM 1136 C C . ILE A 1 159 ? -16.888 -9.865 9.980 1.00 93.94 159 ILE A C 1
ATOM 1138 O O . ILE A 1 159 ? -17.735 -9.490 10.789 1.00 93.94 159 ILE A O 1
ATOM 1142 N N . TRP A 1 160 ? -16.103 -10.916 10.237 1.00 94.81 160 TRP A N 1
ATOM 1143 C CA . TRP A 1 160 ? -16.284 -11.776 11.414 1.00 94.81 160 TRP A CA 1
ATOM 1144 C C . TRP A 1 160 ? -15.701 -11.189 12.697 1.00 94.81 160 TRP A C 1
ATOM 1146 O O . TRP A 1 160 ? -16.237 -11.383 13.790 1.00 94.81 160 TRP A O 1
ATOM 1156 N N . ARG A 1 161 ? -14.559 -10.510 12.592 1.00 94.62 161 ARG A N 1
ATOM 1157 C CA . ARG A 1 161 ? -13.795 -9.972 13.723 1.00 94.62 161 ARG A CA 1
ATOM 1158 C C . ARG A 1 161 ? -13.293 -8.568 13.368 1.00 94.62 161 ARG A C 1
ATOM 1160 O O . ARG A 1 161 ? -12.078 -8.368 13.291 1.00 94.62 161 ARG A O 1
ATOM 1167 N N . PRO A 1 162 ? -14.187 -7.567 13.232 1.00 91.56 162 PRO A N 1
ATOM 1168 C CA . PRO A 1 162 ? -13.872 -6.249 12.668 1.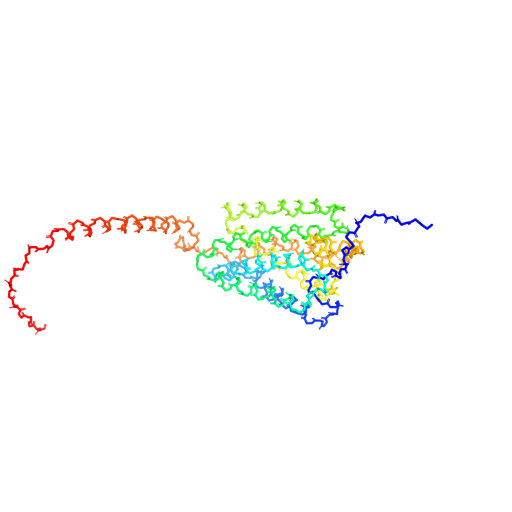00 91.56 162 PRO A CA 1
ATOM 1169 C C . PRO A 1 162 ? -12.650 -5.584 13.284 1.00 91.56 162 PRO A C 1
ATOM 1171 O O . PRO A 1 162 ? -11.846 -4.981 12.579 1.00 91.56 162 PRO A O 1
ATOM 1174 N N . ARG A 1 163 ? -12.446 -5.748 14.594 1.00 92.00 163 ARG A N 1
ATOM 1175 C CA . ARG A 1 163 ? -11.261 -5.221 15.275 1.00 92.00 163 ARG A CA 1
ATOM 1176 C C . ARG A 1 163 ? -9.956 -5.884 14.824 1.00 92.00 163 ARG A C 1
ATOM 1178 O O . ARG A 1 163 ? -8.974 -5.177 14.635 1.00 92.00 163 ARG A O 1
ATOM 1185 N N . ILE A 1 164 ? -9.940 -7.209 14.674 1.00 94.94 164 ILE A N 1
ATOM 1186 C CA . ILE A 1 164 ? -8.759 -7.969 14.235 1.00 94.94 164 ILE A CA 1
ATOM 1187 C C . ILE A 1 164 ? -8.497 -7.706 12.751 1.00 94.94 164 ILE A C 1
ATOM 1189 O O . ILE A 1 164 ? -7.365 -7.408 12.385 1.00 94.94 164 ILE A O 1
ATOM 1193 N N . GLY A 1 165 ? -9.540 -7.737 11.915 1.00 94.56 165 GLY A N 1
ATOM 1194 C CA . GLY A 1 165 ? -9.407 -7.421 10.492 1.00 94.56 165 GLY A CA 1
ATOM 1195 C C . GLY A 1 165 ? -8.908 -5.995 10.255 1.00 94.56 165 GLY A C 1
ATOM 1196 O O . GLY A 1 165 ? -8.004 -5.786 9.451 1.00 94.56 165 GLY A O 1
ATOM 1197 N N . THR A 1 166 ? -9.418 -5.023 11.023 1.00 94.81 166 THR A N 1
ATOM 1198 C CA . THR A 1 166 ? -8.923 -3.640 10.962 1.00 94.81 166 THR A CA 1
ATOM 1199 C C . THR A 1 166 ? -7.454 -3.590 11.357 1.00 94.81 166 THR A C 1
ATOM 1201 O O . THR A 1 166 ? -6.669 -3.070 10.579 1.00 94.81 166 THR A O 1
ATOM 1204 N N . LEU A 1 167 ? -7.077 -4.159 12.513 1.00 96.06 167 LEU A N 1
ATOM 1205 C CA . LEU A 1 167 ? -5.689 -4.228 12.994 1.00 96.06 167 LEU A CA 1
ATOM 1206 C C . LEU A 1 167 ? -4.731 -4.748 11.927 1.00 96.06 167 LEU A C 1
ATOM 1208 O O . LEU A 1 167 ? -3.765 -4.064 11.592 1.00 96.06 167 LEU A O 1
ATOM 1212 N N . PHE A 1 168 ? -5.057 -5.912 11.364 1.00 97.56 168 PHE A N 1
ATOM 1213 C CA . PHE A 1 168 ? -4.283 -6.523 10.296 1.00 97.56 168 PHE A CA 1
ATOM 1214 C C . PHE A 1 168 ? -4.155 -5.574 9.101 1.00 97.56 168 PHE A C 1
ATOM 1216 O O . PHE A 1 168 ? -3.041 -5.331 8.640 1.00 97.56 168 PHE A O 1
ATOM 1223 N N . GLY A 1 169 ? -5.264 -4.967 8.663 1.00 97.38 169 GLY A N 1
ATOM 1224 C CA . GLY A 1 169 ? -5.292 -3.987 7.578 1.00 97.38 169 GLY A CA 1
ATOM 1225 C C . GLY A 1 169 ? -4.346 -2.805 7.803 1.00 97.38 169 GLY A C 1
ATOM 1226 O O . GLY A 1 169 ? -3.504 -2.521 6.947 1.00 97.38 169 GLY A O 1
ATOM 1227 N N . VAL A 1 170 ? -4.429 -2.150 8.969 1.00 97.62 170 VAL A N 1
ATOM 1228 C CA . VAL A 1 170 ? -3.589 -0.979 9.288 1.00 97.62 170 VAL A CA 1
ATOM 1229 C C . VAL A 1 170 ? -2.115 -1.355 9.384 1.00 97.62 170 VAL A C 1
ATOM 1231 O O . VAL A 1 170 ? -1.274 -0.674 8.799 1.00 97.62 170 VAL A O 1
ATOM 1234 N N . THR A 1 171 ? -1.781 -2.444 10.082 1.00 98.06 171 THR A N 1
ATOM 1235 C CA . THR A 1 171 ? -0.375 -2.827 10.271 1.00 98.06 171 THR A CA 1
ATOM 1236 C C . THR A 1 171 ? 0.245 -3.424 9.016 1.00 98.06 171 THR A C 1
ATOM 1238 O O . THR A 1 171 ? 1.410 -3.157 8.741 1.00 98.06 171 THR A O 1
ATOM 1241 N N . SER A 1 172 ? -0.511 -4.194 8.228 1.00 98.50 172 SER A N 1
ATOM 1242 C CA . SER A 1 172 ? -0.025 -4.765 6.967 1.00 98.50 172 SER A CA 1
ATOM 1243 C C . SER A 1 172 ? 0.270 -3.656 5.956 1.00 98.50 172 SER A C 1
ATOM 1245 O O . SER A 1 172 ? 1.373 -3.586 5.420 1.00 98.50 172 SER A O 1
ATOM 1247 N N . THR A 1 173 ? -0.671 -2.723 5.784 1.00 98.44 173 THR A N 1
ATOM 1248 C CA . THR A 1 173 ? -0.496 -1.561 4.900 1.00 98.44 173 THR A CA 1
ATOM 1249 C C . THR A 1 173 ? 0.638 -0.657 5.385 1.00 98.44 173 THR A C 1
ATOM 1251 O O . THR A 1 173 ? 1.502 -0.271 4.604 1.00 98.44 173 THR A O 1
ATOM 1254 N N . GLY A 1 174 ? 0.684 -0.349 6.686 1.00 98.25 174 GLY A N 1
ATOM 1255 C CA . GLY A 1 174 ? 1.721 0.510 7.254 1.00 98.25 174 GLY A CA 1
ATOM 1256 C C . GLY A 1 174 ? 3.126 -0.085 7.133 1.00 98.25 174 GLY A C 1
ATOM 1257 O O . GLY A 1 174 ? 4.042 0.602 6.689 1.00 98.25 174 GLY A O 1
ATOM 1258 N N . THR A 1 175 ? 3.301 -1.370 7.470 1.00 98.44 175 THR A N 1
ATOM 1259 C CA . THR A 1 175 ? 4.601 -2.059 7.329 1.00 98.44 175 THR A CA 1
ATOM 1260 C C . THR A 1 175 ? 5.040 -2.179 5.878 1.00 98.44 175 THR A C 1
ATOM 1262 O O . THR A 1 175 ? 6.230 -2.049 5.614 1.00 98.44 175 THR A O 1
ATOM 1265 N N . PHE A 1 176 ? 4.107 -2.366 4.941 1.00 98.50 176 PHE A N 1
ATOM 1266 C CA . PHE A 1 176 ? 4.408 -2.324 3.512 1.00 98.50 176 PHE A CA 1
ATOM 1267 C C . PHE A 1 176 ? 4.907 -0.946 3.066 1.00 98.50 176 PHE A C 1
ATOM 1269 O O . PHE A 1 176 ? 5.932 -0.875 2.400 1.00 98.50 176 PHE A O 1
ATOM 1276 N N . LEU A 1 177 ? 4.249 0.145 3.476 1.00 98.25 177 LEU A N 1
ATOM 1277 C CA . LEU A 1 177 ? 4.695 1.501 3.133 1.00 98.25 177 LEU A CA 1
ATOM 1278 C C . LEU A 1 177 ? 6.071 1.825 3.726 1.00 98.25 177 LEU A C 1
ATOM 1280 O O . LEU A 1 177 ? 6.905 2.410 3.045 1.00 98.25 177 LEU A O 1
ATOM 1284 N N . ILE A 1 178 ? 6.351 1.412 4.965 1.00 98.44 178 ILE A N 1
ATOM 1285 C CA . ILE A 1 178 ? 7.688 1.595 5.549 1.00 98.44 178 ILE A CA 1
ATOM 1286 C C . ILE A 1 178 ? 8.737 0.736 4.840 1.00 98.44 178 ILE A C 1
ATOM 1288 O O . ILE A 1 178 ? 9.824 1.235 4.564 1.00 98.44 178 ILE A O 1
ATOM 1292 N N . ALA A 1 179 ? 8.419 -0.515 4.501 1.00 97.94 179 ALA A N 1
ATOM 1293 C CA . ALA A 1 179 ? 9.307 -1.365 3.709 1.00 97.94 179 ALA A CA 1
ATOM 1294 C C . ALA A 1 179 ? 9.616 -0.733 2.345 1.00 97.94 179 ALA A C 1
ATOM 1296 O O . ALA A 1 179 ? 10.781 -0.640 1.972 1.00 97.94 179 ALA A O 1
ATOM 1297 N N . LEU A 1 180 ? 8.589 -0.223 1.659 1.00 96.56 180 LEU A N 1
ATOM 1298 C CA . LEU A 1 180 ? 8.729 0.492 0.395 1.00 96.56 180 LEU A CA 1
ATOM 1299 C C . LEU A 1 180 ? 9.593 1.749 0.560 1.00 96.56 180 LEU A C 1
ATOM 1301 O O . LEU A 1 180 ? 10.509 1.955 -0.222 1.00 96.56 180 LEU A O 1
ATOM 1305 N N . ALA A 1 181 ? 9.362 2.565 1.591 1.00 96.38 181 ALA A N 1
ATOM 1306 C CA . ALA A 1 181 ? 10.162 3.764 1.840 1.00 96.38 181 ALA A CA 1
ATOM 1307 C C . ALA A 1 181 ? 11.646 3.443 2.071 1.00 96.38 181 ALA A C 1
ATOM 1309 O O . ALA A 1 181 ? 12.516 4.111 1.515 1.00 96.38 181 ALA A O 1
ATOM 1310 N N . VAL A 1 182 ? 11.934 2.423 2.886 1.00 96.69 182 VAL A N 1
ATOM 1311 C CA . VAL A 1 182 ? 13.304 1.958 3.144 1.00 96.69 182 VAL A CA 1
ATOM 1312 C C . VAL A 1 182 ? 13.943 1.449 1.855 1.00 96.69 182 VAL A C 1
ATOM 1314 O O . VAL A 1 182 ? 15.085 1.799 1.564 1.00 96.69 182 VAL A O 1
ATOM 1317 N N . ASP A 1 183 ? 13.209 0.675 1.059 1.00 95.12 183 ASP A N 1
ATOM 1318 C CA . ASP A 1 183 ? 13.721 0.145 -0.199 1.00 95.12 183 ASP A CA 1
ATOM 1319 C C . ASP A 1 183 ? 13.996 1.247 -1.234 1.00 95.12 183 ASP A C 1
ATOM 1321 O O . ASP A 1 183 ? 15.081 1.272 -1.813 1.00 95.12 183 ASP A O 1
ATOM 1325 N N . LEU A 1 184 ? 13.091 2.221 -1.386 1.00 93.12 184 LEU A N 1
ATOM 1326 C CA . LEU A 1 184 ? 13.289 3.399 -2.241 1.00 93.12 184 LEU A CA 1
ATOM 1327 C C . LEU A 1 184 ? 14.503 4.234 -1.790 1.00 93.12 184 LEU A C 1
ATOM 1329 O O . LEU A 1 184 ? 15.246 4.756 -2.618 1.00 93.12 184 LEU A O 1
ATOM 1333 N N . LEU A 1 185 ? 14.759 4.352 -0.485 1.00 93.94 185 LEU A N 1
ATOM 1334 C CA . LEU A 1 185 ? 15.942 5.062 0.018 1.00 93.94 185 LEU A CA 1
ATOM 1335 C C . LEU A 1 185 ? 17.255 4.340 -0.323 1.00 93.94 185 LEU A C 1
ATOM 1337 O O . LEU A 1 185 ? 18.267 4.990 -0.602 1.00 93.94 185 LEU A O 1
ATOM 1341 N N . LEU A 1 186 ? 17.254 3.005 -0.299 1.00 93.81 186 LEU A N 1
ATOM 1342 C CA . LEU A 1 186 ? 18.452 2.197 -0.532 1.00 93.81 186 LEU A CA 1
ATOM 1343 C C . LEU A 1 186 ? 18.724 1.975 -2.026 1.00 93.81 186 LEU A C 1
ATOM 1345 O O . LEU A 1 186 ? 19.858 2.174 -2.478 1.00 93.81 186 LEU A O 1
ATOM 1349 N N . HIS A 1 187 ? 17.687 1.617 -2.781 1.00 91.31 187 HIS A N 1
ATOM 1350 C CA . HIS A 1 187 ? 17.772 1.123 -4.158 1.00 91.31 187 HIS A CA 1
ATOM 1351 C C . HIS A 1 187 ? 17.005 1.983 -5.174 1.00 91.31 187 HIS A C 1
ATOM 1353 O O . HIS A 1 187 ? 16.907 1.592 -6.330 1.00 91.31 187 HIS A O 1
ATOM 1359 N N . THR A 1 188 ? 16.462 3.136 -4.761 1.00 84.75 188 THR A N 1
ATOM 1360 C CA . THR A 1 188 ? 15.698 4.076 -5.603 1.00 84.75 188 THR A CA 1
ATOM 1361 C C . THR A 1 188 ? 14.602 3.412 -6.416 1.00 84.75 188 THR A C 1
ATOM 1363 O O . THR A 1 188 ? 13.496 3.253 -5.922 1.00 84.75 188 THR A O 1
ATOM 1366 N N . THR A 1 189 ? 14.896 3.034 -7.652 1.00 82.62 189 THR A N 1
ATOM 1367 C CA . THR A 1 189 ? 13.924 2.542 -8.631 1.00 82.62 189 THR A CA 1
ATOM 1368 C C . THR A 1 189 ? 14.236 1.141 -9.131 1.00 82.62 189 THR A C 1
ATOM 1370 O O . THR A 1 189 ? 13.575 0.700 -10.059 1.00 82.62 189 THR A O 1
ATOM 1373 N N . THR A 1 190 ? 15.229 0.439 -8.563 1.00 84.69 190 THR A N 1
ATOM 1374 C CA . THR A 1 190 ? 15.732 -0.837 -9.115 1.00 84.69 190 THR A CA 1
ATOM 1375 C C . THR A 1 190 ? 15.240 -2.094 -8.391 1.00 84.69 190 THR A C 1
ATOM 1377 O O . THR A 1 190 ? 15.409 -3.191 -8.914 1.00 84.69 190 THR A O 1
ATOM 1380 N N . SER A 1 191 ? 14.602 -1.954 -7.224 1.00 90.75 191 SER A N 1
ATOM 1381 C CA . SER A 1 191 ? 14.170 -3.080 -6.380 1.00 90.75 191 SER A CA 1
ATOM 1382 C C . SER A 1 191 ? 12.641 -3.211 -6.320 1.00 90.75 191 SER A C 1
ATOM 1384 O O . SER A 1 191 ? 12.020 -3.593 -7.312 1.00 90.75 191 SER A O 1
ATOM 1386 N N . MET A 1 192 ? 11.985 -2.907 -5.191 1.00 94.06 192 MET A N 1
ATOM 1387 C CA . MET A 1 192 ? 10.530 -3.067 -5.041 1.00 94.06 192 MET A CA 1
ATOM 1388 C C . MET A 1 192 ? 9.744 -2.276 -6.086 1.00 94.06 192 MET A C 1
ATOM 1390 O O . MET A 1 192 ? 8.703 -2.750 -6.527 1.00 94.06 192 MET A O 1
ATOM 1394 N N . SER A 1 193 ? 10.232 -1.105 -6.500 1.00 92.25 193 SER A N 1
ATOM 1395 C CA . SER A 1 193 ? 9.568 -0.291 -7.524 1.00 92.25 193 SER A CA 1
ATOM 1396 C C . SER A 1 193 ? 9.535 -1.000 -8.893 1.00 92.25 193 SER A C 1
ATOM 1398 O O . SER A 1 193 ? 8.464 -1.068 -9.496 1.00 92.25 193 SER A O 1
ATOM 1400 N N . VAL A 1 194 ? 10.624 -1.663 -9.322 1.00 91.94 194 VAL A N 1
ATOM 1401 C CA . VAL A 1 194 ? 10.618 -2.535 -10.519 1.00 91.94 194 VAL A CA 1
ATOM 1402 C C . VAL A 1 194 ? 9.640 -3.688 -10.355 1.00 91.94 194 VAL A C 1
ATOM 1404 O O . VAL A 1 194 ? 8.821 -3.921 -11.238 1.00 91.94 194 VAL A O 1
ATOM 1407 N N . GLY A 1 195 ? 9.692 -4.397 -9.225 1.00 93.31 195 GLY A N 1
ATOM 1408 C CA . GLY A 1 195 ? 8.809 -5.541 -8.998 1.00 93.31 195 GLY A CA 1
ATOM 1409 C C . GLY A 1 195 ? 7.326 -5.151 -9.021 1.00 93.31 195 GLY A C 1
ATOM 1410 O O . GLY A 1 195 ? 6.502 -5.860 -9.596 1.00 93.31 195 GLY A O 1
ATOM 1411 N N . LEU A 1 196 ? 6.983 -3.986 -8.462 1.00 94.06 196 LEU A N 1
ATOM 1412 C CA . LEU A 1 196 ? 5.635 -3.424 -8.547 1.00 94.06 196 LEU A CA 1
ATOM 1413 C C . LEU A 1 196 ? 5.277 -3.018 -9.979 1.00 94.06 196 LEU A C 1
ATOM 1415 O O . LEU A 1 196 ? 4.156 -3.279 -10.403 1.00 94.06 196 LEU A O 1
ATOM 1419 N N . ARG A 1 197 ? 6.203 -2.437 -10.744 1.00 91.62 197 ARG A N 1
ATOM 1420 C CA . ARG A 1 197 ? 5.968 -2.093 -12.152 1.00 91.62 197 ARG A CA 1
ATOM 1421 C C . ARG A 1 197 ? 5.685 -3.338 -12.985 1.00 91.62 197 ARG A C 1
ATOM 1423 O O . ARG A 1 197 ? 4.665 -3.380 -13.652 1.00 91.62 197 ARG A O 1
ATOM 1430 N N . ILE A 1 198 ? 6.505 -4.381 -12.862 1.00 91.56 198 ILE A N 1
ATOM 1431 C CA . ILE A 1 198 ? 6.300 -5.654 -13.573 1.00 91.56 198 ILE A CA 1
ATOM 1432 C C . ILE A 1 198 ? 4.957 -6.292 -13.193 1.00 91.56 198 ILE A C 1
ATOM 1434 O O . ILE A 1 198 ? 4.326 -6.932 -14.027 1.00 91.56 198 ILE A O 1
ATOM 1438 N N . LEU A 1 199 ? 4.496 -6.125 -11.948 1.00 92.62 199 LEU A N 1
ATOM 1439 C CA . LEU A 1 199 ? 3.197 -6.641 -11.514 1.00 92.62 199 LEU A CA 1
ATOM 1440 C C . LEU A 1 199 ? 2.011 -5.801 -11.991 1.00 92.62 199 LEU A C 1
ATOM 1442 O O . LEU A 1 199 ? 0.962 -6.365 -12.280 1.00 92.62 199 LEU A O 1
ATOM 1446 N N . PHE A 1 200 ? 2.117 -4.479 -12.034 1.00 93.88 200 PHE A N 1
ATOM 1447 C CA . PHE A 1 200 ? 0.969 -3.619 -12.330 1.00 93.88 200 PHE A CA 1
ATOM 1448 C C . PHE A 1 200 ? 0.911 -3.133 -13.778 1.00 93.88 200 PHE A C 1
ATOM 1450 O O . PHE A 1 200 ? -0.165 -2.726 -14.210 1.00 93.88 200 PHE A O 1
ATOM 1457 N N . ASP A 1 201 ? 2.010 -3.175 -14.525 1.00 91.19 201 ASP A N 1
ATOM 1458 C CA . ASP A 1 201 ? 2.078 -2.714 -15.909 1.00 91.19 201 ASP A CA 1
ATOM 1459 C C . ASP A 1 201 ? 1.803 -3.868 -16.886 1.00 91.19 201 ASP A C 1
ATOM 1461 O O . ASP A 1 201 ? 2.617 -4.772 -17.070 1.00 91.19 201 ASP A O 1
ATOM 1465 N N . GLY A 1 202 ? 0.615 -3.846 -17.491 1.00 88.31 202 GLY A N 1
ATOM 1466 C CA . GLY A 1 202 ? 0.197 -4.747 -18.564 1.00 88.31 202 GLY A CA 1
ATOM 1467 C C . GLY A 1 202 ? 0.123 -4.052 -19.926 1.00 88.31 202 GLY A C 1
ATOM 1468 O O . GLY A 1 202 ? -0.538 -4.565 -20.832 1.00 88.31 202 GLY A O 1
ATOM 1469 N N . ASN A 1 203 ? 0.734 -2.874 -20.074 1.00 89.38 203 ASN A N 1
ATOM 1470 C CA . ASN A 1 203 ? 0.624 -2.071 -21.283 1.00 89.38 203 ASN A CA 1
ATOM 1471 C C . ASN A 1 203 ? 1.445 -2.659 -22.440 1.00 89.38 203 ASN A C 1
ATOM 1473 O O . ASN A 1 203 ? 2.658 -2.857 -22.335 1.00 89.38 203 ASN A O 1
ATOM 1477 N N . SER A 1 204 ? 0.808 -2.847 -23.599 1.00 87.56 204 SER A N 1
ATOM 1478 C CA . SER A 1 204 ? 1.481 -3.343 -24.802 1.00 87.56 204 SER A CA 1
ATOM 1479 C C . SER A 1 204 ? 2.590 -2.425 -25.330 1.00 87.56 204 SER A C 1
ATOM 1481 O O . SER A 1 204 ? 3.513 -2.911 -25.979 1.00 87.56 204 SER A O 1
ATOM 1483 N N . SER A 1 205 ? 2.538 -1.115 -25.053 1.00 84.69 205 SER A N 1
ATOM 1484 C CA . SER A 1 205 ? 3.595 -0.171 -25.461 1.00 84.69 205 SER A CA 1
ATOM 1485 C C . SER A 1 205 ? 4.850 -0.221 -24.590 1.00 84.69 205 SER A C 1
ATOM 1487 O O . SER A 1 205 ? 5.816 0.483 -24.886 1.00 84.69 205 SER A O 1
ATOM 1489 N N . HIS A 1 206 ? 4.817 -0.996 -23.503 1.00 85.25 206 HIS A N 1
ATOM 1490 C CA . HIS A 1 206 ? 5.921 -1.167 -22.563 1.00 85.25 206 HIS A CA 1
ATOM 1491 C C . HIS A 1 206 ? 6.470 -2.597 -22.554 1.00 85.25 206 HIS A C 1
ATOM 1493 O O . HIS A 1 206 ? 7.418 -2.858 -21.818 1.00 85.25 206 HIS A O 1
ATOM 1499 N N . ILE A 1 207 ? 5.916 -3.524 -23.351 1.00 83.12 207 ILE A N 1
ATOM 1500 C CA . ILE A 1 207 ? 6.295 -4.948 -23.315 1.00 83.12 207 ILE A CA 1
ATOM 1501 C C . ILE A 1 207 ? 7.798 -5.129 -23.514 1.00 83.12 207 ILE A C 1
ATOM 1503 O O . ILE A 1 207 ? 8.408 -5.864 -22.743 1.00 83.12 207 ILE A O 1
ATOM 1507 N N . ASP A 1 208 ? 8.408 -4.439 -24.480 1.00 81.12 208 ASP A N 1
ATOM 1508 C CA . ASP A 1 208 ? 9.842 -4.600 -24.746 1.00 81.12 208 ASP A CA 1
ATOM 1509 C C . ASP A 1 208 ? 10.689 -4.051 -23.589 1.00 81.12 208 ASP A C 1
ATOM 1511 O O . ASP A 1 208 ? 11.696 -4.646 -23.203 1.00 81.12 208 ASP A O 1
ATOM 1515 N N . ALA A 1 209 ? 10.252 -2.943 -22.982 1.00 82.38 209 ALA A N 1
ATOM 1516 C CA . ALA A 1 209 ? 10.915 -2.353 -21.823 1.00 82.38 209 ALA A CA 1
ATOM 1517 C C . ALA A 1 209 ? 10.791 -3.250 -20.578 1.00 82.38 209 ALA A C 1
ATOM 1519 O O . ALA A 1 209 ? 11.777 -3.455 -19.873 1.00 82.38 209 ALA A O 1
ATOM 1520 N N . ILE A 1 210 ? 9.607 -3.815 -20.329 1.00 82.94 210 ILE A N 1
ATOM 1521 C CA . ILE A 1 210 ? 9.333 -4.734 -19.215 1.00 82.94 210 ILE A CA 1
ATOM 1522 C C . ILE A 1 210 ? 10.057 -6.064 -19.416 1.00 82.94 210 ILE A C 1
ATOM 1524 O O . ILE A 1 210 ? 10.624 -6.585 -18.465 1.00 82.94 210 ILE A O 1
ATOM 1528 N N . ALA A 1 211 ? 10.104 -6.597 -20.637 1.00 82.38 211 ALA A N 1
ATOM 1529 C CA . ALA A 1 211 ? 10.837 -7.824 -20.940 1.00 82.38 211 ALA A CA 1
ATOM 1530 C C . ALA A 1 211 ? 12.354 -7.657 -20.747 1.00 82.38 211 ALA A C 1
ATOM 1532 O O . ALA A 1 211 ? 13.041 -8.617 -20.402 1.00 82.38 211 ALA A O 1
ATOM 1533 N N . ALA A 1 212 ? 12.876 -6.442 -20.943 1.00 84.88 212 ALA A N 1
ATOM 1534 C CA . ALA A 1 212 ? 14.264 -6.111 -20.634 1.00 84.88 212 ALA A CA 1
ATOM 1535 C C . ALA A 1 212 ? 14.524 -5.931 -19.122 1.00 84.88 212 ALA A C 1
ATOM 1537 O O . ALA A 1 212 ? 15.669 -6.049 -18.679 1.00 84.88 212 ALA A O 1
ATOM 1538 N N . LEU A 1 213 ? 13.487 -5.657 -18.324 1.00 83.69 213 LEU A N 1
ATOM 1539 C CA . LEU A 1 213 ? 13.567 -5.566 -16.866 1.00 83.69 213 LEU A CA 1
ATOM 1540 C C . LEU A 1 213 ? 13.517 -6.977 -16.260 1.00 83.69 213 LEU A C 1
ATOM 1542 O O . LEU A 1 213 ? 12.477 -7.626 -16.235 1.00 83.69 213 LEU A O 1
ATOM 1546 N N . SER A 1 214 ? 14.640 -7.443 -15.713 1.00 85.12 214 SER A N 1
ATOM 1547 C CA . SER A 1 214 ? 14.652 -8.622 -14.837 1.00 85.12 214 SER A CA 1
ATOM 1548 C C . SER A 1 214 ? 14.454 -8.188 -13.386 1.00 85.12 214 SER A C 1
ATOM 1550 O O . SER A 1 214 ? 15.048 -7.205 -12.932 1.00 85.12 214 SER A O 1
ATOM 1552 N N . TYR A 1 215 ? 13.602 -8.902 -12.647 1.00 91.00 215 TYR A N 1
ATOM 1553 C CA . TYR A 1 215 ? 13.400 -8.631 -11.227 1.00 91.00 215 TYR A CA 1
ATOM 1554 C C . TYR A 1 215 ? 14.345 -9.492 -10.394 1.00 91.00 215 TYR A C 1
ATOM 1556 O O . TYR A 1 215 ? 14.067 -10.659 -10.144 1.00 91.00 215 TYR A O 1
ATOM 1564 N N . ALA A 1 216 ? 15.443 -8.901 -9.933 1.00 93.69 216 ALA A N 1
ATOM 1565 C CA . ALA A 1 216 ? 16.403 -9.553 -9.046 1.00 93.69 216 ALA A CA 1
ATOM 1566 C C . ALA A 1 216 ? 16.535 -8.743 -7.741 1.00 93.69 216 ALA A C 1
ATOM 1568 O O . ALA A 1 216 ? 17.446 -7.915 -7.625 1.00 93.69 216 ALA A O 1
ATOM 1569 N N . PRO A 1 217 ? 15.603 -8.893 -6.774 1.00 93.25 217 PRO A N 1
ATOM 1570 C CA . PRO A 1 217 ? 15.642 -8.139 -5.530 1.00 93.25 217 PRO A CA 1
ATOM 1571 C C . PRO A 1 217 ? 16.937 -8.430 -4.760 1.00 93.25 217 PRO A C 1
ATOM 1573 O O . PRO A 1 217 ? 17.208 -9.588 -4.429 1.00 93.25 217 PRO A O 1
ATOM 1576 N N . PRO A 1 218 ? 17.723 -7.401 -4.393 1.00 95.62 218 PRO A N 1
ATOM 1577 C CA . PRO A 1 218 ? 18.923 -7.602 -3.599 1.00 95.62 218 PRO A CA 1
ATOM 1578 C C . PRO A 1 218 ? 18.563 -8.176 -2.224 1.00 95.62 218 PRO A C 1
ATOM 1580 O O . PRO A 1 218 ? 17.457 -7.983 -1.708 1.00 95.62 218 PRO A O 1
ATOM 1583 N N . LEU A 1 219 ? 19.526 -8.845 -1.585 1.00 95.81 219 LEU A N 1
ATOM 1584 C CA . LEU A 1 219 ? 19.335 -9.486 -0.278 1.00 95.81 219 LEU A CA 1
ATOM 1585 C C . LEU A 1 219 ? 18.750 -8.521 0.773 1.00 95.81 219 LEU A C 1
ATOM 1587 O O . LEU A 1 219 ? 17.918 -8.906 1.589 1.00 95.81 219 LEU A O 1
ATOM 1591 N N . THR A 1 220 ? 19.143 -7.249 0.730 1.00 97.06 220 THR A N 1
ATOM 1592 C CA . THR A 1 220 ? 18.613 -6.164 1.573 1.00 97.06 220 THR A CA 1
ATOM 1593 C C . THR A 1 220 ? 17.109 -5.942 1.384 1.00 97.06 220 THR A C 1
ATOM 1595 O O . THR A 1 220 ? 16.390 -5.778 2.373 1.00 97.06 220 THR A O 1
ATOM 1598 N N . THR A 1 221 ? 16.608 -5.984 0.147 1.00 96.50 221 THR A N 1
ATOM 1599 C CA . THR A 1 221 ? 15.171 -5.910 -0.161 1.00 96.50 221 THR A CA 1
ATOM 1600 C C . THR A 1 221 ? 14.446 -7.151 0.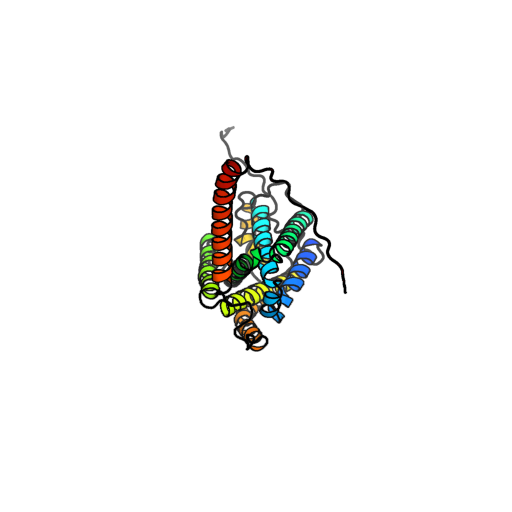347 1.00 96.50 221 THR A C 1
ATOM 1602 O O . THR A 1 221 ? 13.419 -7.021 1.012 1.00 96.50 221 THR A O 1
ATOM 1605 N N . GLN A 1 222 ? 15.003 -8.347 0.130 1.00 97.19 222 GLN A N 1
ATOM 1606 C CA . GLN A 1 222 ? 14.409 -9.600 0.617 1.00 97.19 222 GLN A CA 1
ATOM 1607 C C . GLN A 1 222 ? 14.295 -9.616 2.151 1.00 97.19 222 GLN A C 1
ATOM 1609 O O . GLN A 1 222 ? 13.240 -9.946 2.697 1.00 97.19 222 GLN A O 1
ATOM 1614 N N . ILE A 1 223 ? 15.346 -9.179 2.856 1.00 97.06 223 ILE A N 1
ATOM 1615 C CA . ILE A 1 223 ? 15.334 -9.021 4.318 1.00 97.06 223 ILE A CA 1
ATOM 1616 C C . ILE A 1 223 ? 14.273 -7.997 4.732 1.00 97.06 223 ILE A C 1
ATOM 1618 O O . ILE A 1 223 ? 13.477 -8.279 5.626 1.00 97.06 223 ILE A O 1
ATOM 1622 N N . THR A 1 224 ? 14.213 -6.835 4.075 1.00 97.62 224 THR A N 1
ATOM 1623 C CA . THR A 1 224 ? 13.216 -5.788 4.368 1.00 97.62 224 THR A CA 1
ATOM 1624 C C . THR A 1 224 ? 11.785 -6.312 4.214 1.00 97.62 224 THR A C 1
ATOM 1626 O O . THR A 1 224 ? 10.951 -6.127 5.107 1.00 97.62 224 THR A O 1
ATOM 1629 N N . LEU A 1 225 ? 11.504 -7.033 3.127 1.00 97.44 225 LEU A N 1
ATOM 1630 C CA . LEU A 1 225 ? 10.211 -7.667 2.871 1.00 97.44 225 LEU A CA 1
ATOM 1631 C C . LEU A 1 225 ? 9.879 -8.718 3.936 1.00 97.44 225 LEU A C 1
ATOM 1633 O O . LEU A 1 225 ? 8.807 -8.642 4.546 1.00 97.44 225 LEU A O 1
ATOM 1637 N N . GLY A 1 226 ? 10.804 -9.640 4.218 1.00 97.75 226 GLY A N 1
ATOM 1638 C CA . GLY A 1 226 ? 10.628 -10.699 5.215 1.00 97.75 226 GLY A CA 1
ATOM 1639 C C . GLY A 1 226 ? 10.399 -10.153 6.626 1.00 97.75 226 GLY A C 1
ATOM 1640 O O . GLY A 1 226 ? 9.461 -10.565 7.314 1.00 97.75 226 GLY A O 1
ATOM 1641 N N . VAL A 1 227 ? 11.185 -9.154 7.036 1.00 98.12 227 VAL A N 1
ATOM 1642 C CA . VAL A 1 227 ? 11.016 -8.461 8.321 1.00 98.12 227 VAL A CA 1
ATOM 1643 C C . VAL A 1 227 ? 9.662 -7.756 8.377 1.00 98.12 227 VAL A C 1
ATOM 1645 O O . VAL A 1 227 ? 8.951 -7.886 9.373 1.00 98.12 227 VAL A O 1
ATOM 1648 N N . SER A 1 228 ? 9.247 -7.061 7.315 1.00 98.19 228 SER A N 1
ATOM 1649 C CA . SER A 1 228 ? 7.946 -6.379 7.296 1.00 98.19 228 SER A CA 1
ATOM 1650 C C . SER A 1 228 ? 6.761 -7.354 7.418 1.00 98.19 228 SER A C 1
ATOM 1652 O O . SER A 1 228 ? 5.770 -7.047 8.093 1.00 98.19 228 SER A O 1
ATOM 1654 N N . LEU A 1 229 ? 6.864 -8.547 6.815 1.00 98.06 229 LEU A N 1
ATOM 1655 C CA . LEU A 1 229 ? 5.870 -9.617 6.934 1.00 98.06 229 LEU A CA 1
ATOM 1656 C C . LEU A 1 229 ? 5.788 -10.127 8.376 1.00 98.06 229 LEU A C 1
ATOM 1658 O O . LEU A 1 229 ? 4.694 -10.174 8.937 1.00 98.06 229 LEU A O 1
ATOM 1662 N N . ALA A 1 230 ? 6.931 -10.424 9.002 1.00 98.06 230 ALA A N 1
ATOM 1663 C CA . ALA A 1 230 ? 6.996 -10.882 10.392 1.00 98.06 230 ALA A CA 1
ATOM 1664 C C . ALA A 1 230 ? 6.512 -9.816 11.394 1.00 98.06 230 ALA A C 1
ATOM 1666 O O . ALA A 1 230 ? 5.839 -10.133 12.378 1.00 98.06 230 ALA A O 1
ATOM 1667 N N . LEU A 1 231 ? 6.797 -8.538 11.127 1.00 98.19 231 LEU A N 1
ATOM 1668 C CA . LEU A 1 231 ? 6.359 -7.422 11.965 1.00 98.19 231 LEU A CA 1
ATOM 1669 C C . LEU A 1 231 ? 4.846 -7.187 11.906 1.00 98.19 231 LEU A C 1
ATOM 1671 O O . LEU A 1 231 ? 4.286 -6.687 12.877 1.00 98.19 231 LEU A O 1
ATOM 1675 N N . THR A 1 232 ? 4.165 -7.566 10.821 1.00 98.00 232 THR A N 1
ATOM 1676 C CA . THR A 1 232 ? 2.714 -7.358 10.668 1.00 98.00 232 THR A CA 1
ATOM 1677 C C . THR A 1 232 ? 1.901 -7.950 11.839 1.00 98.00 232 THR A C 1
ATOM 1679 O O . THR A 1 232 ? 1.199 -7.183 12.507 1.00 98.00 232 THR A O 1
ATOM 1682 N N . PRO A 1 233 ? 1.988 -9.259 12.167 1.00 97.44 233 PRO A N 1
ATOM 1683 C CA . PRO A 1 233 ? 1.253 -9.833 13.297 1.00 97.44 233 PRO A CA 1
ATOM 1684 C C . PRO A 1 233 ? 1.745 -9.328 14.662 1.00 97.44 233 PRO A C 1
ATOM 1686 O O . PRO A 1 233 ? 0.924 -9.115 15.557 1.00 97.44 233 PRO A O 1
ATOM 1689 N N . ILE A 1 234 ? 3.052 -9.083 14.825 1.00 98.00 234 ILE A N 1
ATOM 1690 C CA . ILE A 1 234 ? 3.631 -8.573 16.081 1.00 98.00 234 ILE A CA 1
ATOM 1691 C C . ILE A 1 234 ? 3.067 -7.183 16.396 1.00 98.00 234 ILE A C 1
ATOM 1693 O O . ILE A 1 234 ? 2.536 -6.955 17.483 1.00 98.00 234 ILE A O 1
ATOM 1697 N N . LEU A 1 235 ? 3.115 -6.264 15.430 1.00 97.75 235 LEU A N 1
ATOM 1698 C CA . LEU A 1 235 ? 2.599 -4.902 15.573 1.00 97.75 235 LEU A CA 1
ATOM 1699 C C . LEU A 1 235 ? 1.075 -4.888 15.719 1.00 97.75 235 LEU A C 1
ATOM 1701 O O . LEU A 1 235 ? 0.549 -4.106 16.509 1.00 97.75 235 LEU A O 1
ATOM 1705 N N . SER A 1 236 ? 0.364 -5.782 15.024 1.00 96.50 236 SER A N 1
ATOM 1706 C CA . SER A 1 236 ? -1.079 -5.979 15.219 1.00 96.50 236 SER A CA 1
ATOM 1707 C C . SER A 1 236 ? -1.399 -6.343 16.671 1.00 96.50 236 SER A C 1
ATOM 1709 O O . SER A 1 236 ? -2.291 -5.757 17.290 1.00 96.50 236 SER A O 1
ATOM 1711 N N . TYR A 1 237 ? -0.650 -7.282 17.249 1.00 96.69 237 TYR A N 1
ATOM 1712 C CA . TYR A 1 237 ? -0.824 -7.682 18.642 1.00 96.69 237 TYR A CA 1
ATOM 1713 C C . TYR A 1 237 ? -0.459 -6.556 19.622 1.00 96.69 237 TYR A C 1
ATOM 1715 O O . TYR A 1 237 ? -1.203 -6.302 20.574 1.00 96.69 237 TYR A O 1
ATOM 1723 N N . LEU A 1 238 ? 0.635 -5.830 19.371 1.00 96.81 238 LEU A N 1
ATOM 1724 C CA . LEU A 1 238 ? 1.038 -4.685 20.190 1.00 96.81 238 LEU A CA 1
ATOM 1725 C C . LEU A 1 238 ? -0.023 -3.579 20.175 1.00 96.81 238 LEU A C 1
ATOM 1727 O O . LEU A 1 238 ? -0.451 -3.141 21.242 1.00 96.81 238 LEU A O 1
ATOM 1731 N N . GLN A 1 239 ? -0.536 -3.190 19.002 1.00 95.94 239 GLN A N 1
ATOM 1732 C CA . GLN A 1 239 ? -1.633 -2.221 18.909 1.00 95.94 239 GLN A CA 1
ATOM 1733 C C . GLN A 1 239 ? -2.897 -2.711 19.625 1.00 95.94 239 GLN A C 1
ATOM 1735 O O . GLN A 1 239 ? -3.573 -1.923 20.290 1.00 95.94 239 GLN A O 1
ATOM 1740 N N . HIS A 1 240 ? -3.220 -4.005 19.525 1.00 94.44 240 HIS A N 1
ATOM 1741 C CA . HIS A 1 240 ? -4.357 -4.588 20.237 1.00 94.44 240 HIS A CA 1
ATOM 1742 C C . HIS A 1 240 ? -4.241 -4.412 21.760 1.00 94.44 240 HIS A C 1
ATOM 1744 O O . HIS A 1 240 ? -5.243 -4.117 22.420 1.00 94.44 240 HIS A O 1
ATOM 1750 N N . LYS A 1 241 ? -3.029 -4.584 22.306 1.00 95.31 241 LYS A N 1
ATOM 1751 C CA . LYS A 1 241 ? -2.730 -4.429 23.736 1.00 95.31 241 LYS A CA 1
ATOM 1752 C C . LYS A 1 241 ? -2.647 -2.966 24.172 1.00 95.31 241 LYS A C 1
ATOM 1754 O O . LYS A 1 241 ? -3.187 -2.637 25.223 1.00 95.31 241 LYS A O 1
ATOM 1759 N N . MET A 1 242 ? -2.018 -2.103 23.375 1.00 94.44 242 MET A N 1
ATOM 1760 C CA . MET A 1 242 ? -1.855 -0.675 23.682 1.00 94.44 242 MET A CA 1
ATOM 1761 C C . MET A 1 242 ? -3.167 0.107 23.622 1.00 94.44 242 MET A C 1
ATOM 1763 O O . MET A 1 242 ? -3.342 1.068 24.367 1.00 94.44 242 MET A O 1
ATOM 1767 N N . PHE A 1 243 ? -4.103 -0.312 22.768 1.00 91.81 243 PHE A N 1
ATOM 1768 C CA . PHE A 1 243 ? -5.409 0.329 22.626 1.00 91.81 243 PHE A CA 1
ATOM 1769 C C . PHE A 1 243 ? -6.534 -0.664 22.936 1.00 91.81 243 PHE A C 1
ATOM 1771 O O . PHE A 1 243 ? -7.179 -1.158 22.002 1.00 91.81 243 PHE A O 1
ATOM 1778 N N . PRO A 1 244 ? -6.780 -0.988 24.225 1.00 85.19 244 PRO A N 1
ATOM 1779 C CA . PRO A 1 244 ? -7.896 -1.829 24.642 1.00 85.19 244 PRO A CA 1
ATOM 1780 C C . PRO A 1 244 ? -9.240 -1.288 24.146 1.00 85.19 244 PRO A C 1
ATOM 1782 O O . PRO A 1 244 ? -9.394 -0.099 23.870 1.00 85.19 244 PRO A O 1
ATOM 1785 N N . ALA A 1 245 ? -10.237 -2.170 24.046 1.00 76.69 245 ALA A N 1
ATOM 1786 C CA . ALA A 1 245 ? -11.590 -1.701 23.777 1.00 76.69 245 ALA A CA 1
ATOM 1787 C C . ALA A 1 245 ? -12.056 -0.839 24.962 1.00 76.69 245 ALA A C 1
ATOM 1789 O O . ALA A 1 245 ? -11.754 -1.198 26.105 1.00 76.69 245 ALA A O 1
ATOM 1790 N N . PRO A 1 246 ? -12.795 0.255 24.716 1.00 70.88 246 PRO A N 1
ATOM 1791 C CA . PRO A 1 246 ? -13.434 0.992 25.794 1.00 70.88 246 PRO A CA 1
ATOM 1792 C C . PRO A 1 246 ? -14.279 0.028 26.640 1.00 70.88 246 PRO A C 1
ATOM 1794 O O . PRO A 1 246 ? -15.052 -0.763 26.097 1.00 70.88 246 PRO A O 1
ATOM 1797 N N . SER A 1 247 ? -14.116 0.069 27.966 1.00 59.53 247 SER A N 1
ATOM 1798 C CA . SER A 1 247 ? -14.821 -0.824 28.900 1.00 59.53 247 SER A CA 1
ATOM 1799 C C . SER A 1 247 ? -16.330 -0.554 28.963 1.00 59.53 247 SER A C 1
ATOM 1801 O O . SER A 1 247 ? -17.094 -1.411 29.403 1.00 59.53 247 SER A O 1
ATOM 1803 N N . SER A 1 248 ? -16.787 0.599 28.465 1.00 54.69 248 SER A N 1
ATOM 1804 C CA . SER A 1 248 ? -18.203 0.913 28.306 1.00 54.69 248 SER A CA 1
ATOM 1805 C C . SER A 1 248 ? -18.734 0.380 26.968 1.00 54.69 248 SER A C 1
ATOM 1807 O O . SER A 1 248 ? -18.482 0.926 25.889 1.00 54.69 248 SER A O 1
ATOM 1809 N N . ARG A 1 249 ? -19.556 -0.673 27.054 1.00 46.84 249 ARG A N 1
ATOM 1810 C CA . ARG A 1 249 ? -20.331 -1.294 25.955 1.00 46.84 249 ARG A CA 1
ATOM 1811 C C . ARG A 1 249 ? -21.281 -0.348 25.191 1.00 46.84 249 ARG A C 1
ATOM 1813 O O . ARG A 1 249 ? -21.988 -0.812 24.307 1.00 46.84 249 ARG A O 1
ATOM 1820 N N . ASN A 1 250 ? -21.271 0.956 25.471 1.00 46.19 250 ASN A N 1
ATOM 1821 C CA . ASN A 1 250 ? -22.143 1.951 24.839 1.00 46.19 250 ASN A CA 1
ATOM 1822 C C . ASN A 1 250 ? -21.454 2.766 23.726 1.00 46.19 250 ASN A C 1
ATOM 1824 O O . ASN A 1 250 ? -22.070 3.659 23.153 1.00 46.19 250 ASN A O 1
ATOM 1828 N N . SER A 1 251 ? -20.182 2.508 23.403 1.00 46.00 251 SER A N 1
ATOM 1829 C CA . SER A 1 251 ? -19.405 3.399 22.530 1.00 46.00 251 SER A CA 1
ATOM 1830 C C . SER A 1 251 ? -19.153 2.838 21.118 1.00 46.00 251 SER A C 1
ATOM 1832 O O . SER A 1 251 ? -18.245 2.048 20.887 1.00 46.00 251 SER A O 1
ATOM 1834 N N . ILE A 1 252 ? -19.942 3.323 20.147 1.00 47.69 252 ILE A N 1
ATOM 1835 C CA . ILE A 1 252 ? -19.531 3.755 18.780 1.00 47.69 252 ILE A CA 1
ATOM 1836 C C . ILE A 1 252 ? -19.002 2.686 17.784 1.00 47.69 252 ILE A C 1
ATOM 1838 O O . ILE A 1 252 ? -18.930 2.939 16.573 1.00 47.69 252 ILE A O 1
ATOM 1842 N N . LEU A 1 253 ? -18.669 1.484 18.250 1.00 48.06 253 LEU A N 1
ATOM 1843 C CA . LEU A 1 253 ? -18.321 0.305 17.445 1.00 48.06 253 LEU A CA 1
ATOM 1844 C C . LEU A 1 253 ? -19.418 -0.757 17.451 1.00 48.06 253 LEU A C 1
ATOM 1846 O O . LEU A 1 253 ? -19.245 -1.805 16.830 1.00 48.06 253 LEU A O 1
ATOM 1850 N N . SER A 1 254 ? -20.546 -0.497 18.119 1.00 45.16 254 SER A N 1
ATOM 1851 C CA . SER A 1 254 ? -21.716 -1.323 17.896 1.00 45.16 254 SER A CA 1
ATOM 1852 C C . SER A 1 254 ? -22.144 -1.104 16.443 1.00 45.16 254 SER A C 1
ATOM 1854 O O . SER A 1 254 ? -22.713 -0.087 16.036 1.00 45.16 254 SER A O 1
ATOM 1856 N N . ILE A 1 255 ? -21.876 -2.126 15.645 1.00 49.16 255 ILE A N 1
ATOM 1857 C CA . ILE A 1 255 ? -22.686 -2.488 14.497 1.00 49.16 255 ILE A CA 1
ATOM 1858 C C . ILE A 1 255 ? -24.070 -2.891 15.072 1.00 49.16 255 ILE A C 1
ATOM 1860 O O . ILE A 1 255 ? -24.568 -3.966 14.819 1.00 49.16 255 ILE A O 1
ATOM 1864 N N . SER A 1 256 ? -24.723 -2.052 15.876 1.00 45.47 256 SER A N 1
ATOM 1865 C CA . SER A 1 256 ? -26.158 -2.115 16.189 1.00 45.47 256 SER A CA 1
ATOM 1866 C C . SER A 1 256 ? -26.779 -0.712 16.178 1.00 45.47 256 SER A C 1
ATOM 1868 O O . SER A 1 256 ? -27.965 -0.561 15.904 1.00 45.47 256 SER A O 1
ATOM 1870 N N . ASN A 1 257 ? -25.958 0.345 16.292 1.00 47.00 257 ASN A N 1
ATOM 1871 C CA . ASN A 1 257 ? -26.377 1.717 15.990 1.00 47.00 257 ASN A CA 1
ATOM 1872 C C . ASN A 1 257 ? -26.689 1.954 14.494 1.00 47.00 257 ASN A C 1
ATOM 1874 O O . ASN A 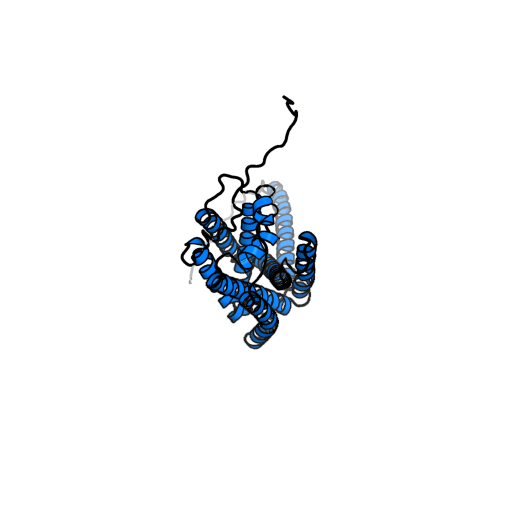1 257 ? -27.358 2.922 14.148 1.00 47.00 257 ASN A O 1
ATOM 1878 N N . TRP A 1 258 ? -26.216 1.091 13.590 1.00 50.84 258 TRP A N 1
ATOM 1879 C CA . TRP A 1 258 ? -26.552 1.131 12.155 1.00 50.84 258 TRP A CA 1
ATOM 1880 C C . TRP A 1 258 ? -27.913 0.497 11.865 1.00 50.84 258 TRP A C 1
ATOM 1882 O O . TRP A 1 258 ? -28.615 1.034 11.023 1.00 50.84 258 TRP A O 1
ATOM 1892 N N . GLU A 1 259 ? -28.320 -0.570 12.569 1.00 48.69 259 GLU A N 1
ATOM 1893 C CA . GLU A 1 259 ? -29.691 -1.090 12.465 1.00 48.69 259 GLU A CA 1
ATOM 1894 C C . GLU A 1 259 ? -30.660 -0.005 12.898 1.00 48.69 259 GLU A C 1
ATOM 1896 O O . GLU A 1 259 ? -31.640 0.251 12.217 1.00 48.69 259 GLU A O 1
ATOM 1901 N N . SER A 1 260 ? -30.328 0.724 13.962 1.00 52.78 260 SER A N 1
ATOM 1902 C CA . SER A 1 260 ? -31.124 1.870 14.389 1.00 52.78 260 SER A CA 1
ATOM 1903 C C . SER A 1 260 ? -31.001 3.063 13.442 1.00 52.78 260 SER A C 1
ATOM 1905 O O . SER A 1 260 ? -31.997 3.732 13.248 1.00 52.78 260 SER A O 1
ATOM 1907 N N . SER A 1 261 ? -29.870 3.325 12.778 1.00 51.91 261 SER A N 1
ATOM 1908 C CA . SER A 1 261 ? -29.771 4.433 11.802 1.00 51.91 261 SER A CA 1
ATOM 1909 C C . SER A 1 261 ? -30.464 4.125 10.470 1.00 51.91 261 SER A C 1
ATOM 1911 O O . SER A 1 261 ? -31.109 5.002 9.909 1.00 51.91 261 SER A O 1
ATOM 1913 N N . ALA A 1 262 ? -30.367 2.891 9.973 1.00 58.19 262 ALA A N 1
ATOM 1914 C CA . ALA A 1 262 ? -31.062 2.424 8.778 1.00 58.19 262 ALA A CA 1
ATOM 1915 C C . ALA A 1 262 ? -32.559 2.231 9.050 1.00 58.19 262 ALA A C 1
ATOM 1917 O O . ALA A 1 262 ? -33.373 2.622 8.224 1.00 58.19 262 ALA A O 1
ATOM 1918 N N . ALA A 1 263 ? -32.939 1.725 10.227 1.00 58.03 263 ALA A N 1
ATOM 1919 C CA . ALA A 1 263 ? -34.334 1.697 10.656 1.00 58.03 263 ALA A CA 1
ATOM 1920 C C . ALA A 1 263 ? -34.875 3.105 10.927 1.00 58.03 263 ALA A C 1
ATOM 1922 O O . ALA A 1 263 ? -36.034 3.360 10.636 1.00 58.03 263 ALA A O 1
ATOM 1923 N N . VAL A 1 264 ? -34.077 4.042 11.448 1.00 61.28 264 VAL A N 1
ATOM 1924 C CA . VAL A 1 264 ? -34.484 5.451 11.586 1.00 61.28 264 VAL A CA 1
ATOM 1925 C C . VAL A 1 264 ? -34.627 6.105 10.217 1.00 61.28 264 VAL A C 1
ATOM 1927 O O . VAL A 1 264 ? -35.613 6.796 10.018 1.00 61.28 264 VAL A O 1
ATOM 1930 N N . ALA A 1 265 ? -33.724 5.855 9.264 1.00 65.19 265 ALA A N 1
ATOM 1931 C CA . ALA A 1 265 ? -33.851 6.339 7.888 1.00 65.19 265 ALA A CA 1
ATOM 1932 C C . ALA A 1 265 ? -35.090 5.751 7.191 1.00 65.19 265 ALA A C 1
ATOM 1934 O O . ALA A 1 265 ? -35.886 6.500 6.637 1.00 65.19 265 ALA A O 1
ATOM 1935 N N . ALA A 1 266 ? -35.317 4.441 7.318 1.00 67.38 266 ALA A N 1
ATOM 1936 C CA . ALA A 1 266 ? -36.510 3.776 6.802 1.00 67.38 266 ALA A CA 1
ATOM 1937 C C . ALA A 1 266 ? -37.795 4.296 7.468 1.00 67.38 266 ALA A C 1
ATOM 1939 O O . ALA A 1 266 ? -38.786 4.526 6.785 1.00 67.38 266 ALA A O 1
ATOM 1940 N N . ASN A 1 267 ? -37.782 4.547 8.782 1.00 64.38 267 ASN A N 1
ATOM 1941 C CA . ASN A 1 267 ? -38.912 5.150 9.498 1.00 64.38 267 ASN A CA 1
ATOM 1942 C C . ASN A 1 267 ? -39.119 6.629 9.138 1.00 64.38 267 ASN A C 1
ATOM 1944 O O . ASN A 1 267 ? -40.253 7.104 9.160 1.00 64.38 267 ASN A O 1
ATOM 1948 N N . LEU A 1 268 ? -38.058 7.368 8.806 1.00 66.44 268 LEU A N 1
ATOM 1949 C CA . LEU A 1 268 ? -38.145 8.742 8.310 1.00 66.44 268 LEU A CA 1
ATOM 1950 C C . LEU A 1 268 ? -38.758 8.784 6.911 1.00 66.44 268 LEU A C 1
ATOM 1952 O O . LEU A 1 268 ? -39.643 9.606 6.695 1.00 66.44 268 LEU A O 1
ATOM 1956 N N . ASP A 1 269 ? -38.375 7.878 6.011 1.00 63.75 269 ASP A N 1
ATOM 1957 C CA . ASP A 1 269 ? -39.018 7.740 4.697 1.00 63.75 269 ASP A CA 1
ATOM 1958 C C . ASP A 1 269 ? -40.492 7.333 4.828 1.00 63.75 269 ASP A C 1
ATOM 1960 O O . ASP A 1 269 ? -41.352 7.896 4.151 1.00 63.75 269 ASP A O 1
ATOM 1964 N N . LEU A 1 270 ? -40.822 6.436 5.764 1.00 65.19 270 LEU A N 1
ATOM 1965 C CA . LEU A 1 270 ? -42.210 6.049 6.053 1.00 65.19 270 LEU A CA 1
ATOM 1966 C C . LEU A 1 270 ? -43.028 7.220 6.633 1.00 65.19 270 LEU A C 1
ATOM 1968 O O . LEU A 1 270 ? -44.181 7.435 6.258 1.00 65.19 270 LEU A O 1
ATOM 1972 N N . SER A 1 271 ? -42.420 8.023 7.508 1.00 62.72 271 SER A N 1
ATOM 1973 C CA . SER A 1 271 ? -43.029 9.222 8.101 1.00 62.72 271 SER A CA 1
ATOM 1974 C C . SER A 1 271 ? -43.219 10.355 7.084 1.00 62.72 271 SER A C 1
ATOM 1976 O O . SER A 1 271 ? -44.262 11.015 7.063 1.00 62.72 271 SER A O 1
ATOM 1978 N N . LEU A 1 272 ? -42.246 10.568 6.195 1.00 62.25 272 LEU A N 1
ATOM 1979 C CA . LEU A 1 272 ? -42.328 11.563 5.124 1.00 62.25 272 LEU A CA 1
ATOM 1980 C C . LEU A 1 272 ? -43.318 11.136 4.030 1.00 62.25 272 LEU A C 1
ATOM 1982 O O . LEU A 1 272 ? -44.087 11.977 3.560 1.00 62.25 272 LEU A O 1
ATOM 1986 N N . GLY A 1 273 ? -43.382 9.841 3.708 1.00 60.84 273 GLY A N 1
ATOM 1987 C CA . GLY A 1 273 ? -44.415 9.265 2.843 1.00 60.84 273 GLY A CA 1
ATOM 1988 C C . GLY A 1 273 ? -45.826 9.437 3.417 1.00 60.84 273 GLY A C 1
ATOM 1989 O O . GLY A 1 273 ? -46.730 9.869 2.706 1.00 60.84 273 GLY A O 1
ATOM 1990 N N . SER A 1 274 ? -46.009 9.226 4.725 1.00 56.59 274 SER A N 1
ATOM 1991 C CA . SER A 1 274 ? -47.301 9.437 5.400 1.00 56.59 274 SER A CA 1
ATOM 1992 C C . SER A 1 274 ? -47.726 10.915 5.463 1.00 56.59 274 SER A C 1
ATOM 1994 O O . SER A 1 274 ? -48.915 11.232 5.361 1.00 56.59 274 SER A O 1
ATOM 1996 N N . ARG A 1 275 ? -46.778 11.857 5.579 1.00 54.28 275 ARG A N 1
ATOM 1997 C CA . ARG A 1 275 ? -47.085 13.303 5.589 1.00 54.28 275 ARG A CA 1
ATOM 1998 C C . ARG A 1 275 ? -47.563 13.840 4.237 1.00 54.28 275 ARG A C 1
ATOM 2000 O O . ARG A 1 275 ? -48.323 14.810 4.222 1.00 54.28 275 ARG A O 1
ATOM 2007 N N . SER A 1 276 ? -47.156 13.214 3.134 1.00 54.75 276 SER A N 1
ATOM 2008 C CA . SER A 1 276 ? -47.611 13.552 1.778 1.00 54.75 276 SER A CA 1
ATOM 2009 C C . SER A 1 276 ? -49.122 13.321 1.605 1.00 54.75 276 S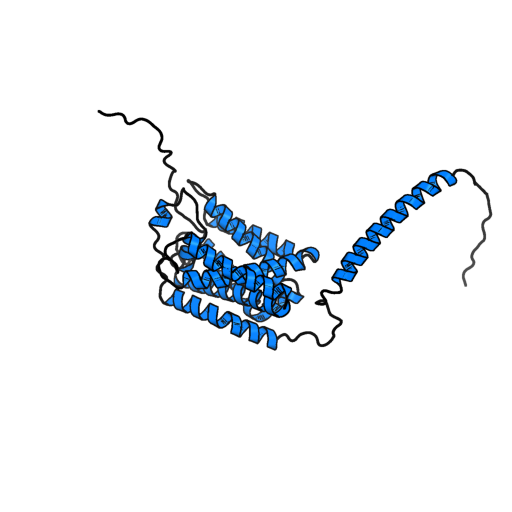ER A C 1
ATOM 2011 O O . SER A 1 276 ? -49.833 14.195 1.105 1.00 54.75 276 SER A O 1
ATOM 2013 N N . GLU A 1 277 ? -49.654 12.207 2.118 1.00 55.72 277 GLU A N 1
ATOM 2014 C CA . GLU A 1 277 ? -51.094 11.907 2.032 1.00 55.72 277 GLU A CA 1
ATOM 2015 C C . GLU A 1 277 ? -51.952 12.852 2.893 1.00 55.72 277 GLU A C 1
ATOM 2017 O O . GLU A 1 277 ? -53.053 13.246 2.496 1.00 55.72 277 GLU A O 1
ATOM 2022 N N . TYR A 1 278 ? -51.435 13.305 4.040 1.00 52.28 278 TYR A N 1
ATOM 2023 C CA . TYR A 1 278 ? -52.186 14.182 4.946 1.00 52.28 278 TYR A CA 1
ATOM 2024 C C . TYR A 1 278 ? -52.331 15.628 4.438 1.00 52.28 278 TYR A C 1
ATOM 2026 O O . TYR A 1 278 ? -53.323 16.296 4.748 1.00 52.28 278 TYR A O 1
ATOM 2034 N N . TYR A 1 279 ? -51.379 16.126 3.640 1.00 52.16 279 TYR A N 1
ATOM 2035 C CA . TYR A 1 279 ? -51.494 17.451 3.015 1.00 52.16 279 TYR A CA 1
ATOM 2036 C C . TYR A 1 279 ? -52.385 17.440 1.768 1.00 52.16 279 TYR A C 1
ATOM 2038 O O . TYR A 1 279 ? -53.116 18.408 1.548 1.00 52.16 279 TYR A O 1
ATOM 2046 N N . SER A 1 280 ? -52.422 16.333 1.018 1.00 54.00 280 SER A N 1
ATOM 2047 C CA . SER A 1 280 ? -53.361 16.168 -0.100 1.00 54.00 280 SER A CA 1
ATOM 2048 C C . SER A 1 280 ? -54.819 16.142 0.376 1.00 54.00 280 SER A C 1
ATOM 2050 O O . SER A 1 280 ? -55.675 16.776 -0.234 1.00 54.00 280 SER A O 1
ATOM 2052 N N . SER A 1 281 ? -55.116 15.477 1.500 1.00 53.19 281 SER A N 1
ATOM 2053 C CA . SER A 1 281 ? -56.495 15.376 2.008 1.00 53.19 281 SER A CA 1
ATOM 2054 C C . SER A 1 281 ? -57.027 16.662 2.662 1.00 53.19 281 SER A C 1
ATOM 2056 O O . SER A 1 281 ? -58.246 16.829 2.757 1.00 53.19 281 SER A O 1
ATOM 2058 N N . ASN A 1 282 ? -56.158 17.557 3.144 1.00 50.22 282 ASN A N 1
ATOM 2059 C CA . ASN A 1 282 ? -56.578 18.789 3.826 1.00 50.22 282 ASN A CA 1
ATOM 2060 C C . ASN A 1 282 ? -56.602 20.021 2.912 1.00 50.22 282 ASN A C 1
ATOM 2062 O O . ASN A 1 282 ? -57.320 20.976 3.217 1.00 50.22 282 ASN A O 1
ATOM 2066 N N . ALA A 1 283 ? -55.903 19.994 1.772 1.00 54.03 283 ALA A N 1
ATOM 2067 C CA . ALA A 1 283 ? -56.044 21.025 0.742 1.00 54.03 283 ALA A CA 1
ATOM 2068 C C . ALA A 1 283 ? -57.465 21.053 0.142 1.00 54.03 283 ALA A C 1
ATOM 2070 O O . ALA A 1 283 ? -57.957 22.119 -0.217 1.00 54.03 283 ALA A O 1
ATOM 2071 N N . GLU A 1 284 ? -58.166 19.916 0.125 1.00 52.44 284 GLU A N 1
ATOM 2072 C CA . GLU A 1 284 ? -59.538 19.823 -0.393 1.00 52.44 284 GLU A CA 1
ATOM 2073 C C . GLU A 1 284 ? -60.613 20.240 0.636 1.00 52.44 284 GLU A C 1
ATOM 2075 O O . GLU A 1 284 ? -61.731 20.593 0.268 1.00 52.44 284 GLU A O 1
ATOM 2080 N N . LYS A 1 285 ? -60.284 20.278 1.938 1.00 53.69 285 LYS A N 1
ATOM 2081 C CA . LYS A 1 285 ? -61.238 20.618 3.019 1.00 53.69 285 LYS A CA 1
ATOM 2082 C C . LYS A 1 285 ? -61.074 22.026 3.609 1.00 53.69 285 LYS A C 1
ATOM 2084 O O . LYS A 1 285 ? -61.905 22.449 4.409 1.00 53.69 285 LYS A O 1
ATOM 2089 N N . GLY A 1 286 ? -60.043 22.776 3.213 1.00 51.44 286 GLY A N 1
ATOM 2090 C CA . GLY A 1 286 ? -59.702 24.084 3.792 1.00 51.44 286 GLY A CA 1
ATOM 2091 C C . GLY A 1 286 ? -60.425 25.314 3.221 1.00 51.44 286 GLY A C 1
ATOM 2092 O O . GLY A 1 286 ? -60.232 26.412 3.739 1.00 51.44 286 GLY A O 1
ATOM 2093 N N . ALA A 1 287 ? -61.260 25.183 2.184 1.00 52.56 287 ALA A N 1
ATOM 2094 C CA . ALA A 1 287 ? -61.854 26.344 1.504 1.00 52.56 287 ALA A CA 1
ATOM 2095 C C . ALA A 1 287 ? -63.066 26.990 2.217 1.00 52.56 287 ALA A C 1
ATOM 2097 O O . ALA A 1 287 ? -63.559 28.021 1.764 1.00 52.56 287 ALA A O 1
ATOM 2098 N N . LEU A 1 288 ? -63.561 26.448 3.336 1.00 56.12 288 LEU A N 1
ATOM 2099 C CA . LEU A 1 288 ? -64.777 26.954 3.989 1.00 56.12 288 LEU A CA 1
ATOM 2100 C C . LEU A 1 288 ? -64.647 26.998 5.514 1.00 56.12 288 LEU A C 1
ATOM 2102 O O . LEU A 1 288 ? -65.155 26.120 6.202 1.00 56.12 288 LEU A O 1
ATOM 2106 N N . ARG A 1 289 ? -64.013 28.051 6.049 1.00 52.72 289 ARG A N 1
ATOM 2107 C CA . ARG A 1 289 ? -64.421 28.710 7.313 1.00 52.72 289 ARG A CA 1
ATOM 2108 C C . ARG A 1 289 ? -63.527 29.914 7.631 1.00 52.72 289 ARG A C 1
ATOM 2110 O O . ARG A 1 289 ? -62.612 29.849 8.444 1.00 52.72 289 ARG A O 1
ATOM 2117 N N . ARG A 1 290 ? -63.853 31.066 7.033 1.00 50.12 290 ARG A N 1
ATOM 2118 C CA . ARG A 1 290 ? -63.578 32.368 7.661 1.00 50.12 290 ARG A CA 1
ATOM 2119 C C . ARG A 1 290 ? -64.582 32.544 8.799 1.00 50.12 290 ARG A C 1
ATOM 2121 O O . ARG A 1 290 ? -65.737 32.870 8.554 1.00 50.12 290 ARG A O 1
ATOM 2128 N N . GLY A 1 291 ? -64.140 32.286 10.024 1.00 50.75 291 GLY A N 1
ATOM 2129 C CA . GLY A 1 291 ? -64.854 32.639 11.247 1.00 50.75 291 GLY A CA 1
ATOM 2130 C C . GLY A 1 291 ? -64.036 33.665 12.018 1.00 50.75 291 GLY A C 1
ATOM 2131 O O . GLY A 1 291 ? -62.983 33.340 12.555 1.00 50.75 291 GLY A O 1
ATOM 2132 N N . SER A 1 292 ? -64.508 34.905 12.026 1.00 60.12 292 SER A N 1
ATOM 2133 C CA . SER A 1 292 ? -64.035 35.998 12.873 1.00 60.12 292 SER A CA 1
ATOM 2134 C C . SER A 1 292 ? -64.225 35.660 14.355 1.00 60.12 292 SER A C 1
ATOM 2136 O O . SER A 1 292 ? -65.343 35.345 14.763 1.00 60.12 292 SER A O 1
ATOM 2138 N N . GLY A 1 293 ? -63.174 35.778 15.167 1.00 42.00 293 GLY A N 1
ATOM 2139 C CA . GLY A 1 293 ? -63.259 35.635 16.622 1.00 42.00 293 GLY A CA 1
ATOM 2140 C C . GLY A 1 293 ? -62.070 36.283 17.345 1.00 42.00 293 GLY A C 1
ATOM 2141 O O . GLY A 1 293 ? -61.005 36.396 16.744 1.00 42.00 293 GLY A O 1
ATOM 2142 N N . PRO A 1 294 ? -62.262 36.785 18.579 1.00 53.88 294 PRO A N 1
ATOM 2143 C CA . PRO A 1 294 ? -61.726 38.077 18.998 1.00 53.88 294 PRO A CA 1
ATOM 2144 C C . PRO A 1 294 ? -60.424 38.008 19.804 1.00 53.88 294 PRO A C 1
ATOM 2146 O O . PRO A 1 294 ? -60.083 37.006 20.426 1.00 53.88 294 PRO A O 1
ATOM 2149 N N . ALA A 1 295 ? -59.732 39.147 19.806 1.00 57.00 295 ALA A N 1
ATOM 2150 C CA . ALA A 1 295 ? -58.519 39.422 20.557 1.00 57.00 295 ALA A CA 1
ATOM 2151 C C . ALA A 1 295 ? -58.720 39.282 22.076 1.00 57.00 295 ALA A C 1
ATOM 2153 O O . ALA A 1 295 ? -59.577 39.947 22.659 1.00 57.00 295 ALA A O 1
ATOM 2154 N N . SER A 1 296 ? -57.855 38.504 22.728 1.00 53.12 296 SER A N 1
ATOM 2155 C CA . SER A 1 296 ? -57.688 38.528 24.182 1.00 53.12 296 SER A CA 1
ATOM 2156 C C . SER A 1 296 ? -56.229 38.788 24.555 1.00 53.12 296 SER A C 1
ATOM 2158 O O . SER A 1 296 ? -55.318 38.074 24.140 1.00 53.12 296 SER A O 1
ATOM 2160 N N . ARG A 1 297 ? -56.061 39.857 25.341 1.00 51.66 297 ARG A N 1
ATOM 2161 C CA . ARG A 1 297 ? -54.843 40.360 25.985 1.00 51.66 297 ARG A CA 1
ATOM 2162 C C . ARG A 1 297 ? -54.153 39.294 26.839 1.00 51.66 297 ARG A C 1
ATOM 2164 O O . ARG A 1 297 ? -54.821 38.610 27.605 1.00 51.66 297 ARG A O 1
ATOM 2171 N N . PHE A 1 298 ? -52.822 39.289 26.813 1.00 49.81 298 PHE A N 1
ATOM 2172 C CA . PHE A 1 298 ? -51.993 38.699 27.864 1.00 49.81 298 PHE A CA 1
ATOM 2173 C C . PHE A 1 298 ? -51.268 39.813 28.626 1.00 49.81 298 PHE A C 1
ATOM 2175 O O . PHE A 1 298 ? -50.562 40.624 28.030 1.00 49.81 298 PHE A O 1
ATOM 2182 N N . SER A 1 299 ? -51.483 39.857 29.941 1.00 52.16 299 SER A N 1
ATOM 2183 C CA . SER A 1 299 ? -50.692 40.625 30.903 1.00 52.16 299 SER A CA 1
ATOM 2184 C C . SER A 1 299 ? -49.563 39.749 31.441 1.00 52.16 299 SER A C 1
ATOM 2186 O O . SER A 1 299 ? -49.803 38.593 31.786 1.00 52.16 299 SER A O 1
ATOM 2188 N N . PHE A 1 300 ? -48.363 40.315 31.539 1.00 49.69 300 PHE A N 1
ATOM 2189 C CA . PHE A 1 300 ? -47.225 39.716 32.230 1.00 49.69 300 PHE A CA 1
ATOM 2190 C C . PHE A 1 300 ? -47.225 40.107 33.708 1.00 49.69 300 PHE A C 1
ATOM 2192 O O . PHE A 1 300 ? -47.498 41.262 34.046 1.00 49.69 300 PHE A O 1
ATOM 2199 N N . SER A 1 301 ? -46.849 39.146 34.545 1.00 61.91 301 SER A N 1
ATOM 2200 C CA . SER A 1 301 ? -46.316 39.331 35.895 1.00 61.91 301 SER A CA 1
ATOM 2201 C C . SER A 1 301 ? -45.241 38.281 36.117 1.00 61.91 301 SER A C 1
ATOM 2203 O O . SER A 1 301 ? -45.559 37.106 35.817 1.00 61.91 301 SER A O 1
#